Protein AF-A0A1H8CVT8-F1 (afdb_monomer)

Structure (mmCIF, N/CA/C/O backbone):
data_AF-A0A1H8CVT8-F1
#
_entry.id   AF-A0A1H8CVT8-F1
#
loop_
_atom_site.group_PDB
_atom_site.id
_atom_site.type_symbol
_atom_site.label_atom_id
_atom_site.label_alt_id
_atom_site.label_comp_id
_atom_site.label_asym_id
_atom_site.label_entity_id
_atom_site.label_seq_id
_atom_site.pdbx_PDB_ins_code
_atom_site.Cartn_x
_atom_site.Cartn_y
_atom_site.Cartn_z
_atom_site.occupancy
_atom_site.B_iso_or_equiv
_atom_site.auth_seq_id
_atom_site.auth_comp_id
_atom_site.auth_asym_id
_atom_site.auth_atom_id
_atom_site.pdbx_PDB_model_num
ATOM 1 N N . MET A 1 1 ? 24.990 -56.636 15.516 1.00 47.66 1 MET A N 1
ATOM 2 C CA . MET A 1 1 ? 24.312 -57.503 14.529 1.00 47.66 1 MET A CA 1
ATOM 3 C C . MET A 1 1 ? 22.934 -57.853 15.063 1.00 47.66 1 MET A C 1
ATOM 5 O O . MET A 1 1 ? 22.868 -58.633 15.993 1.00 47.66 1 MET A O 1
ATOM 9 N N . MET A 1 2 ? 21.878 -57.239 14.526 1.00 39.34 2 MET A N 1
ATOM 10 C CA . MET A 1 2 ? 20.523 -57.799 14.379 1.00 39.34 2 MET A CA 1
ATOM 11 C C . MET A 1 2 ? 19.675 -56.725 13.693 1.00 39.34 2 MET A C 1
ATOM 13 O O . MET A 1 2 ? 19.535 -55.615 14.198 1.00 39.34 2 MET A O 1
ATOM 17 N N . LYS A 1 3 ? 19.236 -57.042 12.472 1.00 50.66 3 LYS A N 1
ATOM 18 C CA . LYS A 1 3 ? 18.422 -56.210 11.582 1.00 50.66 3 LYS A CA 1
ATOM 19 C C . LYS A 1 3 ? 16.975 -56.680 11.704 1.00 50.66 3 LYS A C 1
ATOM 21 O O . LYS A 1 3 ? 16.724 -57.872 11.586 1.00 50.66 3 LYS A O 1
ATOM 26 N N . TYR A 1 4 ? 16.067 -55.739 11.902 1.00 59.16 4 TYR A N 1
ATOM 27 C CA . TYR A 1 4 ? 14.619 -55.897 12.034 1.00 59.16 4 TYR A CA 1
ATOM 28 C C . TYR A 1 4 ? 14.057 -54.486 11.752 1.00 59.16 4 TYR A C 1
ATOM 30 O O . TYR A 1 4 ? 14.646 -53.524 12.228 1.00 59.16 4 TYR A O 1
ATOM 38 N N . PHE A 1 5 ? 13.020 -54.208 10.966 1.00 49.81 5 PHE A N 1
ATOM 39 C CA . PHE A 1 5 ? 11.941 -55.002 10.397 1.00 49.81 5 PHE A CA 1
ATOM 40 C C . PHE A 1 5 ? 11.378 -54.276 9.155 1.00 49.81 5 PHE A C 1
ATOM 42 O O . PHE A 1 5 ? 11.426 -53.054 9.068 1.00 49.81 5 PHE A O 1
ATOM 49 N N . ALA A 1 6 ? 10.787 -55.077 8.268 1.00 55.19 6 ALA A N 1
ATOM 50 C CA . ALA A 1 6 ? 9.556 -54.816 7.516 1.00 55.19 6 ALA A CA 1
ATOM 51 C C . ALA A 1 6 ? 9.473 -53.609 6.556 1.00 55.19 6 ALA A C 1
ATOM 53 O O . ALA A 1 6 ? 9.126 -52.487 6.909 1.00 55.19 6 ALA A O 1
ATOM 54 N N . SER A 1 7 ? 9.631 -53.956 5.278 1.00 50.31 7 SER A N 1
ATOM 55 C CA . SER A 1 7 ? 8.891 -53.389 4.151 1.00 50.31 7 SER A CA 1
ATOM 56 C C . SER A 1 7 ? 7.375 -53.492 4.382 1.00 50.31 7 SER A C 1
ATOM 58 O O . SER A 1 7 ? 6.882 -54.580 4.686 1.00 50.31 7 SER A O 1
ATOM 60 N N . LEU A 1 8 ? 6.633 -52.399 4.184 1.00 58.19 8 LEU A N 1
ATOM 61 C CA . LEU A 1 8 ? 5.214 -52.467 3.843 1.00 58.19 8 LEU A CA 1
ATOM 62 C C . LEU A 1 8 ? 4.887 -51.387 2.809 1.00 58.19 8 LEU A C 1
ATOM 64 O O . LEU A 1 8 ? 4.958 -50.188 3.072 1.00 58.19 8 LEU A O 1
ATOM 68 N N . ALA A 1 9 ? 4.564 -51.856 1.609 1.00 56.72 9 ALA A N 1
ATOM 69 C CA . ALA A 1 9 ? 3.993 -51.074 0.531 1.00 56.72 9 ALA A CA 1
ATOM 70 C C . ALA A 1 9 ? 2.563 -50.637 0.884 1.00 56.72 9 ALA A C 1
ATOM 72 O O . ALA A 1 9 ? 1.814 -51.377 1.518 1.00 56.72 9 ALA A O 1
ATOM 73 N N . GLY A 1 10 ? 2.170 -49.45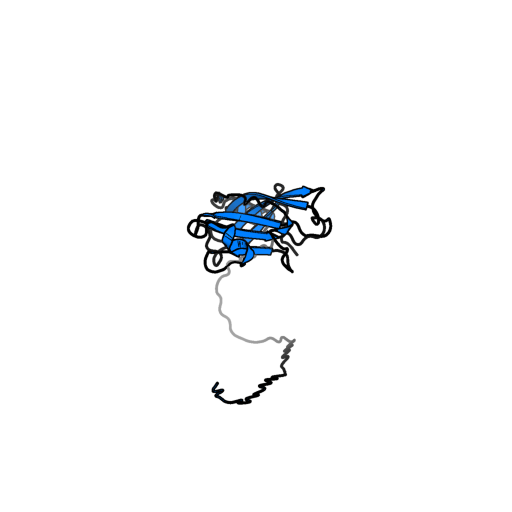6 0.412 1.00 58.44 10 GLY A N 1
ATOM 74 C CA . GLY A 1 10 ? 0.809 -48.951 0.548 1.00 58.44 10 GLY A CA 1
ATOM 75 C C . GLY A 1 10 ? 0.569 -47.775 -0.386 1.00 58.44 10 GLY A C 1
ATOM 76 O O . GLY A 1 10 ? 0.489 -46.635 0.053 1.00 58.44 10 GLY A O 1
ATOM 77 N N . ALA A 1 11 ? 0.506 -48.057 -1.687 1.00 56.69 11 ALA A N 1
ATOM 78 C CA . ALA A 1 11 ? 0.003 -47.123 -2.682 1.00 56.69 11 ALA A CA 1
ATOM 79 C C . ALA A 1 11 ? -1.514 -46.969 -2.508 1.00 56.69 11 ALA A C 1
ATOM 81 O O . ALA A 1 11 ? -2.228 -47.968 -2.527 1.00 56.69 11 ALA A O 1
ATOM 82 N N . LEU A 1 12 ? -2.013 -45.738 -2.395 1.00 64.31 12 LEU A N 1
ATOM 83 C CA . LEU A 1 12 ? -3.423 -45.445 -2.643 1.00 64.31 12 LEU A CA 1
ATOM 84 C C . LEU A 1 12 ? -3.560 -44.074 -3.305 1.00 64.31 12 LEU A C 1
ATOM 86 O O . LEU A 1 12 ? -3.445 -43.012 -2.700 1.00 64.31 12 LEU A O 1
ATOM 90 N N . LEU A 1 13 ? -3.744 -44.181 -4.614 1.00 55.56 13 LEU A N 1
ATOM 91 C CA . LEU A 1 13 ? -4.052 -43.163 -5.596 1.00 55.56 13 LEU A CA 1
ATOM 92 C C . LEU A 1 13 ? -5.538 -42.791 -5.449 1.00 55.56 13 LEU A C 1
ATOM 94 O O . LEU A 1 13 ? -6.394 -43.630 -5.716 1.00 55.56 13 LEU A O 1
ATOM 98 N N . PHE A 1 14 ? -5.857 -41.555 -5.062 1.00 63.97 14 PHE A N 1
ATOM 99 C CA . PHE A 1 14 ? -7.216 -41.017 -5.186 1.00 63.97 14 PHE A CA 1
ATOM 100 C C . PHE A 1 14 ? -7.225 -39.876 -6.201 1.00 63.97 14 PHE A C 1
ATOM 102 O O . PHE A 1 14 ? -6.870 -38.737 -5.909 1.00 63.97 14 PHE A O 1
ATOM 109 N N . ILE A 1 15 ? -7.627 -40.225 -7.422 1.00 56.59 15 ILE A N 1
ATOM 110 C CA . ILE A 1 15 ? -8.030 -39.292 -8.469 1.00 56.59 15 ILE A CA 1
ATOM 111 C C . ILE A 1 15 ? -9.505 -38.964 -8.219 1.00 56.59 15 ILE A C 1
ATOM 113 O O . ILE A 1 15 ? -10.354 -39.842 -8.348 1.00 56.59 15 ILE A O 1
ATOM 117 N N . PHE A 1 16 ? -9.819 -37.708 -7.904 1.00 62.31 16 PHE A N 1
ATOM 118 C CA . PHE A 1 16 ? -11.179 -37.179 -8.020 1.00 62.31 16 PHE A CA 1
ATOM 119 C C . PHE A 1 16 ? -11.215 -36.158 -9.155 1.00 62.31 16 PHE A C 1
ATOM 121 O O . PHE A 1 16 ? -10.809 -35.008 -9.002 1.00 62.31 16 PHE A O 1
ATOM 128 N N . VAL A 1 17 ? -11.695 -36.613 -10.311 1.00 65.38 17 VAL A N 1
ATOM 129 C CA . VAL A 1 17 ? -12.149 -35.761 -11.410 1.00 65.38 17 VAL A CA 1
ATOM 130 C C . VAL A 1 17 ? -13.651 -35.578 -11.221 1.00 65.38 17 VAL A C 1
ATOM 132 O O . VAL A 1 17 ? -14.403 -36.537 -11.364 1.00 65.38 17 VAL A O 1
ATOM 135 N N . PHE A 1 18 ? -14.088 -34.355 -10.922 1.00 63.25 18 PHE A N 1
ATOM 136 C CA . PHE A 1 18 ? -15.472 -33.944 -11.148 1.00 63.25 18 PHE A CA 1
ATOM 137 C C . PHE A 1 18 ? -15.490 -32.832 -12.189 1.00 63.25 18 PHE A C 1
ATOM 139 O O . PHE A 1 18 ? -15.139 -31.681 -11.934 1.00 63.25 18 PHE A O 1
ATOM 146 N N . THR A 1 19 ? -15.868 -33.239 -13.394 1.00 63.22 19 THR A N 1
ATOM 147 C CA . THR A 1 19 ? -16.183 -32.403 -14.542 1.00 63.22 19 THR A CA 1
ATOM 148 C C . THR A 1 19 ? -17.672 -32.048 -14.533 1.00 63.22 19 THR A C 1
ATOM 150 O O . THR A 1 19 ? -18.508 -32.901 -14.253 1.00 63.22 19 THR A O 1
ATOM 153 N N . ALA A 1 20 ? -17.943 -30.831 -15.013 1.00 47.75 20 ALA A N 1
ATOM 154 C CA . ALA A 1 20 ? -19.082 -30.418 -15.843 1.00 47.75 20 ALA A CA 1
ATOM 155 C C . ALA A 1 20 ? -20.266 -29.638 -15.222 1.00 47.75 20 ALA A C 1
ATOM 157 O O . ALA A 1 20 ? -20.993 -30.129 -14.369 1.00 47.75 20 ALA A O 1
ATOM 158 N N . CYS A 1 21 ? -20.477 -28.477 -15.872 1.00 54.38 21 CYS A N 1
ATOM 159 C CA . CYS A 1 21 ? -21.727 -27.813 -16.287 1.00 54.38 21 CYS A CA 1
ATOM 160 C C . CYS A 1 21 ? -22.677 -27.275 -15.194 1.00 54.38 21 CYS A C 1
ATOM 162 O O . CYS A 1 21 ? -22.933 -27.913 -14.189 1.00 54.38 21 CYS A O 1
ATOM 164 N N . SER A 1 22 ? -23.241 -26.069 -15.321 1.00 48.94 22 SER A N 1
ATOM 165 C CA . SER A 1 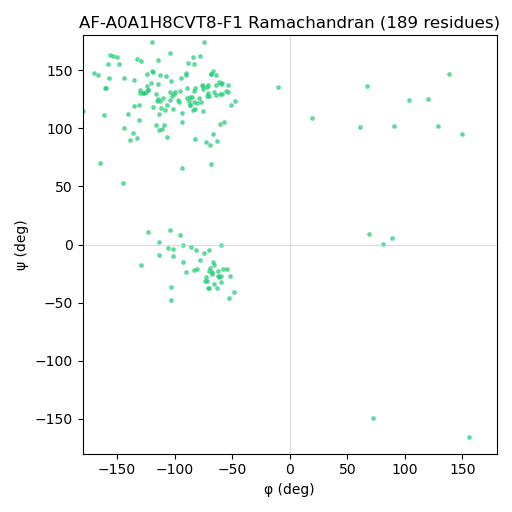22 ? -24.026 -25.644 -16.485 1.00 48.94 22 SER A CA 1
ATOM 166 C C . SER A 1 22 ? -24.091 -24.129 -16.678 1.00 48.94 22 SER A C 1
ATOM 168 O O . SER A 1 22 ? -24.249 -23.357 -15.736 1.00 48.94 22 SER A O 1
ATOM 170 N N . SER A 1 23 ? -24.073 -23.737 -17.951 1.00 50.62 23 SER A N 1
ATOM 171 C CA . SER A 1 23 ? -24.650 -22.500 -18.464 1.00 50.62 23 SER A CA 1
ATOM 172 C C . SER A 1 23 ? -26.173 -22.516 -18.320 1.00 50.62 23 SER A C 1
ATOM 174 O O . SER A 1 23 ? -26.824 -23.448 -18.792 1.00 50.62 23 SER A O 1
ATOM 176 N N . SER A 1 24 ? -26.755 -21.449 -17.787 1.00 53.56 24 SER A N 1
ATOM 177 C CA . SER A 1 24 ? -28.176 -21.148 -17.962 1.00 53.56 24 SER A CA 1
ATOM 178 C C . SER A 1 24 ? -28.320 -19.684 -18.351 1.00 53.56 24 SER A C 1
ATOM 180 O O . SER A 1 24 ? -28.379 -18.792 -17.507 1.00 53.56 24 SER A O 1
ATOM 182 N N . GLY A 1 25 ? -28.332 -19.451 -19.664 1.00 40.91 25 GLY A N 1
ATOM 183 C CA . GLY A 1 25 ? -28.895 -18.241 -20.235 1.00 40.91 25 GLY A CA 1
ATOM 184 C C . GLY A 1 25 ? -30.415 -18.285 -20.108 1.00 40.91 25 GLY A C 1
ATOM 185 O O . GLY A 1 25 ? -31.048 -19.312 -20.342 1.00 40.91 25 GLY A O 1
ATOM 186 N N . SER A 1 26 ? -31.010 -17.161 -19.738 1.00 38.31 26 SER A N 1
ATOM 187 C CA . SER A 1 26 ? -32.430 -16.904 -19.951 1.00 38.31 26 SER A CA 1
ATOM 188 C C . SER A 1 26 ? -32.555 -15.484 -20.470 1.00 38.31 26 SER A C 1
ATOM 190 O O . SER A 1 26 ? -32.519 -14.511 -19.723 1.00 38.31 26 SER A O 1
ATOM 192 N N . ALA A 1 27 ? -32.634 -15.396 -21.793 1.00 39.03 27 ALA A N 1
ATOM 193 C CA . ALA A 1 27 ? -33.218 -14.269 -22.486 1.00 39.03 27 ALA A CA 1
ATOM 194 C C . ALA A 1 27 ? -34.739 -14.456 -22.450 1.00 39.03 27 ALA A C 1
ATOM 196 O O . ALA A 1 27 ? -35.234 -15.464 -22.946 1.00 39.03 27 ALA A O 1
ATOM 197 N N . ILE A 1 28 ? -35.474 -13.493 -21.894 1.00 44.19 28 ILE A N 1
ATOM 198 C CA . ILE A 1 28 ? -36.881 -13.287 -22.241 1.00 44.19 28 ILE A CA 1
ATOM 199 C C . ILE A 1 28 ? -37.061 -11.803 -22.540 1.00 44.19 28 ILE A C 1
ATOM 201 O O . ILE A 1 28 ? -37.025 -10.940 -21.665 1.00 44.19 28 ILE A O 1
ATOM 205 N N . GLN A 1 29 ? -37.216 -11.550 -23.832 1.00 36.00 29 GLN A N 1
ATOM 206 C CA . GLN A 1 29 ? -37.709 -10.329 -24.432 1.00 36.00 29 GLN A CA 1
ATOM 207 C C . GLN A 1 29 ? -39.216 -10.508 -24.668 1.00 36.00 29 GLN A C 1
ATOM 209 O O . GLN A 1 29 ? -39.635 -11.579 -25.102 1.00 36.00 29 GLN A O 1
ATOM 214 N N . SER A 1 30 ? -39.970 -9.422 -24.469 1.00 35.69 30 SER A N 1
ATOM 215 C CA . SER A 1 30 ? -41.130 -8.992 -25.275 1.00 35.69 30 SER A CA 1
ATOM 216 C C . SER A 1 30 ? -42.496 -8.857 -24.589 1.00 35.69 30 SER A C 1
ATOM 218 O O . SER A 1 30 ? -43.096 -9.808 -24.110 1.00 35.69 30 SER A O 1
ATOM 220 N N . GLN A 1 31 ? -43.008 -7.634 -24.781 1.00 32.69 31 GLN A N 1
ATOM 221 C CA . GLN A 1 31 ? -44.361 -7.274 -25.225 1.00 32.69 31 GLN A CA 1
ATOM 222 C C . GLN A 1 31 ? -45.485 -7.038 -24.202 1.00 32.69 31 GLN A C 1
ATOM 224 O O . GLN A 1 31 ? -46.182 -7.921 -23.723 1.00 32.69 31 GLN A O 1
ATOM 229 N N . SER A 1 32 ? -45.711 -5.734 -24.022 1.00 35.09 32 SER A N 1
ATOM 230 C CA . SER A 1 32 ? -46.986 -5.006 -24.048 1.00 35.09 32 SER A CA 1
ATOM 231 C C . SER A 1 32 ? -48.248 -5.743 -24.537 1.00 35.09 32 SER A C 1
ATOM 233 O O . SER A 1 32 ? -48.273 -6.219 -25.673 1.00 35.09 32 SER A O 1
ATOM 235 N N . LYS A 1 33 ? -49.365 -5.573 -23.812 1.00 33.19 33 LYS A N 1
ATOM 236 C CA . LYS A 1 33 ? -50.545 -4.819 -24.292 1.00 33.19 33 LYS A CA 1
ATOM 237 C C . LYS A 1 33 ? -51.582 -4.574 -23.185 1.00 33.19 33 LYS A C 1
ATOM 239 O O . LYS A 1 33 ? -51.748 -5.347 -22.253 1.00 33.19 33 LYS A O 1
ATOM 244 N N . THR A 1 34 ? -52.227 -3.431 -23.353 1.00 26.98 34 THR A N 1
ATOM 245 C CA . THR A 1 34 ? -53.119 -2.657 -22.487 1.00 26.98 34 THR A CA 1
ATOM 246 C C . THR A 1 34 ? -54.580 -3.135 -22.511 1.00 26.98 34 THR A C 1
ATOM 248 O O . THR A 1 34 ? -55.043 -3.572 -23.564 1.00 26.98 34 THR A O 1
ATOM 251 N N . SER A 1 35 ? -55.317 -2.854 -21.419 1.00 31.08 35 SER A N 1
ATOM 252 C CA . SER A 1 35 ? -56.669 -2.217 -21.346 1.00 31.08 35 SER A CA 1
ATOM 253 C C . SER A 1 35 ? -57.683 -2.999 -20.498 1.00 31.08 35 SER A C 1
ATOM 255 O O . SER A 1 35 ? -58.199 -4.022 -20.927 1.00 31.08 35 SER A O 1
ATOM 257 N N . GLY A 1 36 ? -57.933 -2.563 -19.259 1.00 29.44 36 GLY A N 1
ATOM 258 C CA . GLY A 1 36 ? -59.149 -1.841 -18.820 1.00 29.44 36 GLY A CA 1
ATOM 259 C C . GLY A 1 36 ? -59.558 -2.422 -17.451 1.00 29.44 36 GLY A C 1
ATOM 260 O O . GLY A 1 36 ? -59.298 -3.593 -17.221 1.00 29.44 36 GLY A O 1
ATOM 261 N N . SER A 1 37 ? -60.134 -1.753 -16.453 1.00 28.12 37 SER A N 1
ATOM 262 C CA . SER A 1 37 ? -60.838 -0.480 -16.287 1.00 28.12 37 SER A CA 1
ATOM 263 C C . SER A 1 37 ? -60.923 -0.223 -14.764 1.00 28.12 37 SER A C 1
ATOM 265 O O . SER A 1 37 ? -61.067 -1.189 -14.017 1.00 28.12 37 SER A O 1
ATOM 267 N N . GLY A 1 38 ? -60.865 1.028 -14.287 1.00 29.09 38 GLY A N 1
ATOM 268 C CA . GLY A 1 38 ? -61.199 1.341 -12.885 1.00 29.09 38 GLY A CA 1
ATOM 269 C C . GLY A 1 38 ? -60.462 2.533 -12.271 1.00 29.09 38 GLY A C 1
ATOM 270 O O . GLY A 1 38 ? -59.361 2.394 -11.758 1.00 29.09 38 GLY A O 1
ATOM 271 N N . ASN A 1 39 ? -61.109 3.699 -12.312 1.00 30.41 39 ASN A N 1
ATOM 272 C CA . ASN A 1 39 ? -60.729 4.972 -11.690 1.00 30.41 39 ASN A CA 1
ATOM 273 C C . ASN A 1 39 ? -60.448 4.876 -10.178 1.00 30.41 39 ASN A C 1
ATOM 275 O O . ASN A 1 39 ? -61.313 4.405 -9.448 1.00 30.41 39 ASN A O 1
ATOM 279 N N . GLN A 1 40 ? -59.382 5.532 -9.703 1.00 36.06 40 GLN A N 1
ATOM 280 C CA . GLN A 1 40 ? -59.449 6.397 -8.516 1.00 36.06 40 GLN A CA 1
ATOM 281 C C . GLN A 1 40 ? -58.280 7.397 -8.482 1.00 36.06 40 GLN A C 1
ATOM 283 O O . GLN A 1 40 ? -57.136 7.075 -8.788 1.00 36.06 40 GLN A O 1
ATOM 288 N N . ARG A 1 41 ? -58.632 8.648 -8.175 1.00 40.34 41 ARG A N 1
ATOM 289 C CA . ARG A 1 41 ? -57.771 9.832 -8.094 1.00 40.34 41 ARG A CA 1
ATOM 290 C C . ARG A 1 41 ? -56.936 9.797 -6.812 1.00 40.34 41 ARG A C 1
ATOM 292 O O . ARG A 1 41 ? -57.528 9.607 -5.755 1.00 40.34 41 ARG A O 1
ATOM 299 N N . GLN A 1 42 ? -55.641 10.118 -6.889 1.00 36.56 42 GLN A N 1
ATOM 300 C CA . GLN A 1 42 ? -54.944 10.815 -5.800 1.00 36.56 42 GLN A CA 1
ATOM 301 C C . GLN A 1 42 ? -53.630 11.465 -6.271 1.00 36.56 42 GLN A C 1
ATOM 303 O O . GLN A 1 42 ? -52.688 10.794 -6.676 1.00 36.56 42 GLN A O 1
ATOM 308 N N . ASP A 1 43 ? -53.661 12.795 -6.270 1.00 35.69 43 ASP A N 1
ATOM 309 C CA . ASP A 1 43 ? -52.603 13.799 -6.116 1.00 35.69 43 ASP A CA 1
ATOM 310 C C . ASP A 1 43 ? -51.129 13.421 -6.358 1.00 35.69 43 ASP A C 1
ATOM 312 O O . ASP A 1 43 ? -50.441 12.817 -5.537 1.00 35.69 43 ASP A O 1
ATOM 316 N N . SER A 1 44 ? -50.617 13.952 -7.471 1.00 32.81 44 SER A N 1
ATOM 317 C CA . SER A 1 44 ? -49.196 14.167 -7.748 1.00 32.81 44 SER A CA 1
ATOM 318 C C . SER A 1 44 ? -48.549 15.127 -6.741 1.00 32.81 44 SER A C 1
ATOM 320 O O . SER A 1 44 ? -49.034 16.243 -6.553 1.00 32.81 44 SER A O 1
ATOM 322 N N . PRO A 1 45 ? -47.313 14.823 -6.323 1.00 36.41 45 PRO A N 1
ATOM 323 C CA . PRO A 1 45 ? -46.218 15.765 -6.476 1.00 36.41 45 PRO A CA 1
ATOM 324 C C . PRO A 1 45 ? -45.268 15.252 -7.558 1.00 36.41 45 PRO A C 1
ATOM 326 O O . PRO A 1 45 ? -44.637 14.204 -7.442 1.00 36.41 45 PRO A O 1
ATOM 329 N N . ASN A 1 46 ? -45.184 16.035 -8.630 1.00 34.84 46 ASN A N 1
ATOM 330 C CA . ASN A 1 46 ? -44.254 15.882 -9.738 1.00 34.84 46 ASN A CA 1
ATOM 331 C C . ASN A 1 46 ? -42.807 16.043 -9.234 1.00 34.84 46 ASN A C 1
ATOM 333 O O . ASN A 1 46 ? -42.268 17.149 -9.228 1.00 34.84 46 ASN A O 1
ATOM 337 N N . ILE A 1 47 ? -42.172 14.952 -8.799 1.00 37.91 47 ILE A N 1
ATOM 338 C CA . ILE A 1 47 ? -40.716 14.915 -8.644 1.00 37.91 47 ILE A CA 1
ATOM 339 C C . ILE A 1 47 ? -40.131 14.624 -10.022 1.00 37.91 47 ILE A C 1
ATOM 341 O O . ILE A 1 47 ? -39.938 13.476 -10.424 1.00 37.91 47 ILE A O 1
ATOM 345 N N . GLN A 1 48 ? 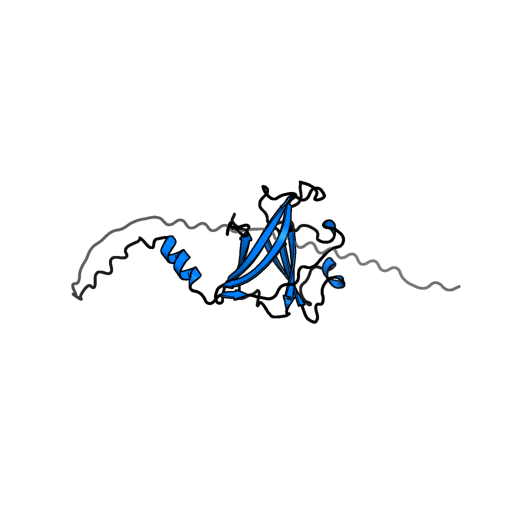-39.838 15.699 -10.751 1.00 37.91 48 GLN A N 1
ATOM 346 C CA . GLN A 1 48 ? -38.929 15.648 -11.883 1.00 37.91 48 GLN A CA 1
ATOM 347 C C . GLN A 1 48 ? -37.562 15.193 -11.362 1.00 37.91 48 GLN A C 1
ATOM 349 O O . GLN A 1 48 ? -36.830 15.960 -10.736 1.00 37.91 48 GLN A O 1
ATOM 354 N N . VAL A 1 49 ? -37.213 13.929 -11.607 1.00 38.56 49 VAL A N 1
ATOM 355 C CA . VAL A 1 49 ? -35.851 13.424 -11.411 1.00 38.56 49 VAL A CA 1
ATOM 356 C C . VAL A 1 49 ? -34.979 14.069 -12.484 1.00 38.56 49 VAL A C 1
ATOM 358 O O . VAL A 1 49 ? -34.781 13.542 -13.578 1.00 38.56 49 VAL A O 1
ATOM 361 N N . ASN A 1 50 ? -34.492 15.265 -12.168 1.00 38.78 50 ASN A N 1
ATOM 362 C CA . ASN A 1 50 ? -33.514 15.987 -12.954 1.00 38.78 50 ASN A CA 1
ATOM 363 C C . ASN A 1 50 ? -32.193 15.200 -12.892 1.00 38.78 50 ASN A C 1
ATOM 365 O O . ASN A 1 50 ? -31.421 15.307 -11.937 1.00 38.78 50 ASN A O 1
ATOM 369 N N . LYS A 1 51 ? -31.963 14.344 -13.897 1.00 48.00 51 LYS A N 1
ATOM 370 C CA . LYS A 1 51 ? -30.688 13.660 -14.170 1.00 48.00 51 LYS A CA 1
ATOM 371 C C . LYS A 1 51 ? -29.653 14.694 -14.623 1.00 48.00 51 LYS A C 1
ATOM 373 O O . LYS A 1 51 ? -29.237 14.733 -15.773 1.00 48.00 51 LYS A O 1
ATOM 378 N N . ASN A 1 52 ? -29.238 15.541 -13.695 1.00 45.25 52 ASN A N 1
ATOM 379 C CA . ASN A 1 52 ? -28.069 16.388 -13.854 1.00 45.25 52 ASN A CA 1
ATOM 380 C C . ASN A 1 52 ? -27.367 16.536 -12.501 1.00 45.25 52 ASN A C 1
ATOM 382 O O . ASN A 1 52 ? -27.111 17.630 -12.002 1.00 45.25 52 ASN A O 1
ATOM 386 N N . VAL A 1 53 ? -27.073 15.395 -11.866 1.00 45.50 53 VAL A N 1
ATOM 387 C CA . VAL A 1 53 ? -26.102 15.360 -10.770 1.00 45.50 53 VAL A CA 1
ATOM 388 C C . VAL A 1 53 ? -24.736 15.535 -11.415 1.00 45.50 53 VAL A C 1
ATOM 390 O O . VAL A 1 53 ? -24.089 14.581 -11.843 1.00 45.50 53 VAL A O 1
ATOM 393 N N . ASN A 1 54 ? -24.355 16.801 -11.557 1.00 49.06 54 ASN A N 1
ATOM 394 C CA . ASN A 1 54 ? -23.047 17.228 -12.005 1.00 49.06 54 ASN A CA 1
ATOM 395 C C . ASN A 1 54 ? -21.977 16.440 -11.223 1.00 49.06 54 ASN A C 1
ATOM 397 O O . ASN A 1 54 ? -21.959 16.433 -9.991 1.00 49.06 54 ASN A O 1
ATOM 401 N N . LYS A 1 55 ? -21.091 15.745 -11.945 1.00 49.50 55 LYS A N 1
ATOM 402 C CA . LYS A 1 55 ? -19.986 14.941 -11.392 1.00 49.50 55 LYS A CA 1
ATOM 403 C C . LYS A 1 55 ? -19.132 15.765 -10.408 1.00 49.50 55 LYS A C 1
ATOM 405 O O . LYS A 1 55 ? -18.597 15.217 -9.446 1.00 49.50 55 LYS A O 1
ATOM 410 N N . GLN A 1 56 ? -19.100 17.090 -10.589 1.00 46.50 56 GLN A N 1
ATOM 411 C CA . GLN A 1 56 ? -18.470 18.061 -9.694 1.00 46.50 56 GLN A CA 1
ATOM 412 C C . GLN A 1 56 ? -19.111 18.117 -8.295 1.00 46.50 56 GLN A C 1
ATOM 414 O O . GLN A 1 56 ? -18.396 18.261 -7.307 1.00 46.50 56 GLN A O 1
ATOM 419 N N . THR A 1 57 ? -20.436 17.983 -8.1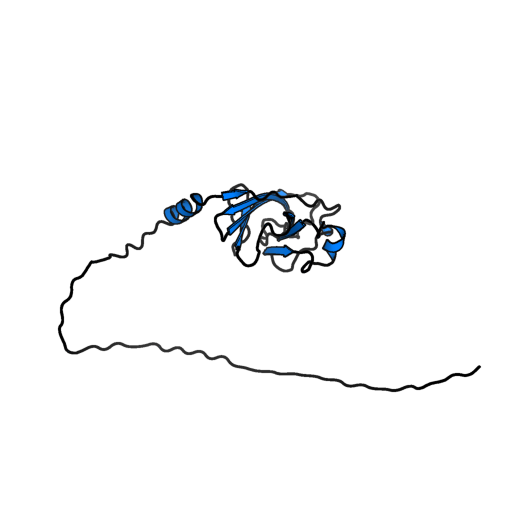71 1.00 42.53 57 THR A N 1
ATOM 420 C CA . THR A 1 57 ? -21.136 18.044 -6.875 1.00 42.53 57 THR A CA 1
ATOM 421 C C . THR A 1 57 ? -20.911 16.775 -6.055 1.00 42.53 57 THR A C 1
ATOM 423 O O . THR A 1 57 ? -20.804 16.849 -4.833 1.00 42.53 57 THR A O 1
ATOM 426 N N . LEU A 1 58 ? -20.750 15.623 -6.719 1.00 45.28 58 LEU A N 1
ATOM 427 C CA . LEU A 1 58 ? -20.376 14.365 -6.063 1.00 45.28 58 LEU A CA 1
ATOM 428 C C . LEU A 1 58 ? -18.912 14.388 -5.579 1.00 45.28 58 LEU A C 1
ATOM 430 O O . LEU A 1 58 ? -18.620 13.923 -4.482 1.00 45.28 58 LEU A O 1
ATOM 434 N N . LEU A 1 59 ? -18.004 14.997 -6.352 1.00 48.56 59 LEU A N 1
ATOM 435 C CA . LEU A 1 59 ? -16.596 15.188 -5.971 1.00 48.56 59 LEU A CA 1
ATOM 436 C C . LEU A 1 59 ? -16.430 16.211 -4.832 1.00 48.56 59 LEU A C 1
ATOM 438 O O . LEU A 1 59 ? -15.633 15.995 -3.919 1.00 48.56 59 LEU A O 1
ATOM 442 N N . SER A 1 60 ? -17.228 17.282 -4.824 1.00 41.72 60 SER A N 1
ATOM 443 C CA . SER A 1 60 ? -17.223 18.284 -3.749 1.00 41.72 60 SER A CA 1
ATOM 444 C C . SER A 1 60 ? -17.861 17.787 -2.445 1.00 41.72 60 SER A C 1
ATOM 446 O O . SER A 1 60 ? -17.449 18.223 -1.371 1.00 41.72 60 SER A O 1
ATOM 448 N N . ALA A 1 61 ? -18.810 16.844 -2.498 1.00 43.62 61 ALA A N 1
ATOM 449 C CA . ALA A 1 61 ? -19.372 16.211 -1.300 1.00 43.62 61 ALA A CA 1
ATOM 450 C C . ALA A 1 61 ? -18.383 15.241 -0.620 1.00 43.62 61 ALA A C 1
ATOM 452 O O . ALA A 1 61 ? -18.357 15.155 0.608 1.00 43.62 61 ALA A O 1
ATOM 453 N N . ILE A 1 62 ? -17.508 14.580 -1.389 1.00 50.00 62 ILE A N 1
ATOM 454 C CA . ILE A 1 62 ? -16.421 13.738 -0.854 1.00 50.00 62 ILE A CA 1
ATOM 455 C C . ILE A 1 62 ? -15.385 14.594 -0.098 1.00 50.00 62 ILE A C 1
ATOM 457 O O . ILE A 1 62 ? -14.872 14.176 0.940 1.00 50.00 62 ILE A O 1
ATOM 461 N N . ASN A 1 63 ? -15.151 15.833 -0.545 1.00 47.47 63 ASN A N 1
ATOM 462 C CA . ASN A 1 63 ? -14.197 16.763 0.073 1.00 47.47 63 ASN A CA 1
ATOM 463 C C . ASN A 1 63 ? -14.657 17.388 1.401 1.00 47.47 63 ASN A C 1
ATOM 465 O O . ASN A 1 63 ? -13.858 18.046 2.065 1.00 47.47 63 ASN A O 1
ATOM 469 N N . LYS A 1 64 ? -15.913 17.183 1.823 1.00 44.06 64 LYS A N 1
ATOM 470 C CA . LYS A 1 64 ? -16.433 17.687 3.110 1.00 44.06 64 LYS A CA 1
ATOM 471 C C . LYS A 1 64 ? -16.558 16.606 4.186 1.00 44.06 64 LYS A C 1
ATOM 473 O O . LYS A 1 64 ? -17.181 16.823 5.224 1.00 44.06 64 LYS A O 1
ATOM 478 N N . SER A 1 65 ? -15.969 15.438 3.947 1.00 55.88 65 SER A N 1
ATOM 479 C CA . SER A 1 65 ? -15.793 14.416 4.970 1.00 55.88 65 SER A CA 1
ATOM 480 C C . SER A 1 65 ? -14.652 14.811 5.910 1.00 55.88 65 SER A C 1
ATOM 482 O O . SER A 1 65 ? -13.605 15.271 5.454 1.00 55.88 65 SER A O 1
ATOM 484 N N . LYS A 1 66 ? -14.829 14.628 7.226 1.00 62.81 66 LYS A N 1
ATOM 485 C CA . LYS A 1 66 ? -13.732 14.754 8.198 1.00 62.81 66 LYS A CA 1
ATOM 486 C C . LYS A 1 66 ? -12.627 13.776 7.788 1.00 62.81 66 LYS A C 1
ATOM 488 O O . LYS A 1 66 ? -12.785 12.567 7.944 1.00 62.81 66 LYS A O 1
ATOM 493 N N . SER A 1 67 ? -11.540 14.306 7.234 1.00 74.25 67 SER A N 1
ATOM 494 C CA . SER A 1 67 ? -10.358 13.527 6.887 1.00 74.25 67 SER A CA 1
ATOM 495 C C . SER A 1 67 ? -9.426 13.495 8.090 1.00 74.25 67 SER A C 1
ATOM 497 O O . SER A 1 67 ? -9.057 14.552 8.598 1.00 74.25 67 SER A O 1
ATOM 499 N N . SER A 1 68 ? -9.022 12.307 8.531 1.00 87.31 68 SER A N 1
ATOM 500 C CA . SER A 1 68 ? -7.966 12.150 9.536 1.00 87.31 68 SER A CA 1
ATOM 501 C C . SER A 1 68 ? -6.756 11.455 8.929 1.00 87.31 68 SER A C 1
ATOM 503 O O . SER A 1 68 ? -6.883 10.527 8.127 1.00 87.31 68 SER A O 1
ATOM 505 N N . GLU A 1 69 ? -5.569 11.938 9.275 1.00 90.88 69 GLU A N 1
ATOM 506 C CA . GLU A 1 69 ? -4.312 11.341 8.841 1.00 90.88 69 GLU A CA 1
ATOM 507 C C . GLU A 1 69 ? -3.955 10.153 9.736 1.00 90.88 69 GLU A C 1
ATOM 509 O O . GLU A 1 69 ? -4.082 10.215 10.959 1.00 90.88 69 GLU A O 1
ATOM 514 N N . ILE A 1 70 ? -3.540 9.053 9.113 1.00 90.00 70 ILE A N 1
ATOM 515 C CA . ILE A 1 70 ? -3.018 7.876 9.797 1.00 90.00 70 ILE A CA 1
ATOM 516 C C . ILE A 1 70 ? -1.492 8.000 9.788 1.00 90.00 70 ILE A C 1
ATOM 518 O O . ILE A 1 70 ? -0.911 8.083 8.704 1.00 90.00 70 ILE A O 1
ATOM 522 N N . PRO A 1 71 ? -0.822 7.986 10.953 1.00 90.25 71 PRO A N 1
ATOM 523 C CA . PRO A 1 71 ? 0.631 7.969 11.000 1.00 90.25 71 PRO A CA 1
ATOM 524 C C . PRO A 1 71 ? 1.183 6.742 10.273 1.00 90.25 71 PRO A C 1
ATOM 526 O O . PRO A 1 71 ? 0.769 5.612 10.543 1.00 90.25 71 PRO A O 1
ATOM 529 N N . ILE A 1 72 ? 2.140 6.971 9.377 1.00 91.62 72 ILE A N 1
ATOM 530 C CA . ILE A 1 72 ? 2.799 5.913 8.615 1.00 91.62 72 ILE A CA 1
ATOM 531 C C . ILE A 1 72 ? 4.291 5.881 8.899 1.00 91.62 72 ILE A C 1
ATOM 533 O O . ILE A 1 72 ? 4.930 6.910 9.117 1.00 91.62 72 ILE A O 1
ATOM 537 N N . LYS A 1 73 ? 4.864 4.684 8.826 1.00 88.88 73 LYS A N 1
ATOM 538 C CA . LYS A 1 73 ? 6.307 4.490 8.730 1.00 88.88 73 LYS A CA 1
ATOM 539 C C . LYS A 1 73 ? 6.616 3.836 7.401 1.00 88.88 73 LYS A C 1
ATOM 541 O O . LYS A 1 73 ? 6.045 2.806 7.043 1.00 88.88 73 LYS A O 1
ATOM 546 N N . ARG A 1 74 ? 7.557 4.419 6.667 1.00 83.69 74 ARG A N 1
ATOM 547 C CA . ARG A 1 74 ? 8.114 3.754 5.496 1.00 83.69 74 ARG A CA 1
ATOM 548 C C . ARG A 1 74 ? 9.005 2.613 5.962 1.00 83.69 74 ARG A C 1
ATOM 550 O O . ARG A 1 74 ? 9.928 2.834 6.743 1.00 83.69 74 ARG A O 1
ATOM 557 N N . VAL A 1 75 ? 8.771 1.421 5.430 1.00 79.81 75 VAL A N 1
ATOM 558 C CA . VAL A 1 75 ? 9.688 0.303 5.633 1.00 79.81 75 VAL A CA 1
ATOM 559 C C . VAL A 1 75 ? 10.832 0.445 4.633 1.00 79.81 75 VAL A C 1
ATOM 561 O O . VAL A 1 75 ? 10.615 0.463 3.418 1.00 79.81 75 VAL A O 1
ATOM 564 N N . LEU A 1 76 ? 12.047 0.633 5.144 1.00 76.19 76 LEU A N 1
ATOM 565 C CA . LEU A 1 76 ? 13.255 0.673 4.328 1.00 76.19 76 LEU A CA 1
ATOM 566 C C . LEU A 1 76 ? 13.762 -0.753 4.134 1.00 76.19 76 LEU A C 1
ATOM 568 O O . LEU A 1 76 ? 13.974 -1.474 5.104 1.00 76.19 76 LEU A O 1
ATOM 572 N N . TYR A 1 77 ? 13.972 -1.133 2.880 1.00 67.62 77 TYR A N 1
ATOM 573 C CA . TYR A 1 77 ? 14.577 -2.409 2.518 1.00 67.62 77 TYR A CA 1
ATOM 574 C C . TYR A 1 77 ? 15.987 -2.159 2.007 1.00 67.62 77 TYR A C 1
ATOM 576 O O . TYR A 1 77 ? 16.241 -1.157 1.339 1.00 67.62 77 TYR A O 1
ATOM 584 N N . THR A 1 78 ? 16.891 -3.089 2.300 1.00 65.31 78 THR A N 1
ATOM 585 C CA . THR A 1 78 ? 18.273 -3.061 1.803 1.00 65.31 78 THR A CA 1
ATOM 586 C C . THR A 1 78 ? 18.344 -3.279 0.290 1.00 65.31 78 THR A C 1
ATOM 588 O O . THR A 1 78 ? 19.292 -2.831 -0.346 1.00 65.31 78 THR A O 1
ATOM 591 N N . SER A 1 79 ? 17.329 -3.918 -0.304 1.00 69.06 79 SER A N 1
ATOM 592 C CA . SER A 1 79 ? 17.205 -4.120 -1.747 1.00 69.06 79 SER A CA 1
ATOM 593 C C . SER A 1 79 ? 15.749 -4.024 -2.206 1.00 69.06 79 SER A C 1
ATOM 595 O O . SER A 1 79 ? 14.835 -4.501 -1.534 1.00 69.06 79 SER A O 1
ATOM 597 N N . TYR A 1 80 ? 15.523 -3.459 -3.396 1.00 69.25 80 TYR A N 1
ATOM 598 C CA . TYR A 1 80 ? 14.202 -3.436 -4.043 1.00 69.25 80 TYR A CA 1
ATOM 599 C C . TYR A 1 80 ? 13.650 -4.850 -4.307 1.00 69.25 80 TYR A C 1
ATOM 601 O O . TYR A 1 80 ? 12.438 -5.068 -4.335 1.00 69.25 80 TYR A O 1
ATOM 609 N N . TYR A 1 81 ? 14.543 -5.829 -4.468 1.00 73.88 81 TYR A N 1
ATOM 610 C CA . TYR A 1 81 ? 14.192 -7.228 -4.711 1.00 73.88 81 TYR A CA 1
ATOM 611 C C . TYR A 1 81 ? 13.747 -7.974 -3.449 1.00 73.88 81 TYR A C 1
ATOM 613 O O . TYR A 1 81 ? 13.144 -9.036 -3.565 1.00 73.88 81 TYR A O 1
ATOM 621 N N . SER A 1 82 ? 13.973 -7.414 -2.255 1.00 75.69 82 SER A N 1
ATOM 622 C CA . SER A 1 82 ? 13.495 -7.997 -0.992 1.00 75.69 82 SER A CA 1
ATOM 623 C C . SER A 1 82 ? 11.967 -8.009 -0.887 1.00 75.69 82 SER A C 1
ATOM 625 O O . SER A 1 82 ? 11.401 -8.763 -0.097 1.00 75.69 82 SER A O 1
ATOM 627 N N . ILE A 1 83 ? 11.293 -7.201 -1.708 1.00 78.31 83 ILE A N 1
ATOM 628 C CA . ILE A 1 83 ? 9.846 -7.232 -1.876 1.00 78.31 83 ILE A CA 1
ATOM 629 C C . ILE A 1 83 ? 9.568 -7.800 -3.271 1.00 78.31 83 ILE A C 1
ATOM 631 O O . ILE A 1 83 ? 9.756 -7.077 -4.254 1.00 78.31 83 ILE A O 1
ATOM 635 N N . PRO A 1 84 ? 9.159 -9.067 -3.417 1.00 83.50 84 PRO A N 1
ATOM 636 C CA . PRO A 1 84 ? 8.832 -9.617 -4.726 1.00 83.50 84 PRO A CA 1
ATOM 637 C C . PRO A 1 84 ? 7.554 -8.962 -5.283 1.00 83.50 84 PRO A C 1
ATOM 639 O O . PRO A 1 84 ? 6.659 -8.605 -4.511 1.00 83.50 84 PRO A O 1
ATOM 642 N N . PRO A 1 85 ? 7.447 -8.775 -6.611 1.00 88.06 85 PRO A N 1
ATOM 643 C CA . PRO A 1 85 ? 6.202 -8.326 -7.219 1.00 88.06 85 PRO A CA 1
ATOM 644 C C . PRO A 1 85 ? 5.108 -9.398 -7.081 1.00 88.06 85 PRO A C 1
ATOM 646 O O . PRO A 1 85 ? 5.385 -10.599 -7.083 1.00 88.06 85 PRO A O 1
ATOM 649 N N . ARG A 1 86 ? 3.850 -8.963 -6.995 1.00 89.62 86 ARG A N 1
ATOM 650 C CA . ARG A 1 86 ? 2.661 -9.824 -7.087 1.00 89.62 86 ARG A CA 1
ATOM 651 C C . ARG A 1 86 ? 2.230 -9.978 -8.560 1.00 89.62 86 ARG A C 1
ATOM 653 O O . ARG A 1 86 ? 2.523 -9.084 -9.356 1.00 89.62 86 ARG A O 1
ATOM 660 N N . PRO A 1 87 ? 1.506 -11.054 -8.935 1.00 89.06 87 PRO A N 1
ATOM 661 C CA . PRO A 1 87 ? 1.027 -11.249 -10.311 1.00 89.06 87 PRO A CA 1
ATOM 662 C C . PRO A 1 87 ? 0.098 -10.141 -10.831 1.00 89.06 87 PRO A C 1
ATOM 664 O O . PRO A 1 87 ? 0.118 -9.835 -12.018 1.00 89.06 87 PRO A O 1
ATOM 667 N N . ALA A 1 88 ? -0.699 -9.539 -9.947 1.00 91.00 88 ALA A N 1
ATOM 668 C CA . ALA A 1 88 ? -1.567 -8.400 -10.242 1.00 91.00 88 ALA A CA 1
ATOM 669 C C . ALA A 1 88 ? -1.095 -7.166 -9.464 1.00 91.00 88 ALA A C 1
ATOM 671 O O . ALA A 1 88 ? -0.393 -7.313 -8.463 1.00 91.00 88 ALA A O 1
ATOM 672 N N . GLY A 1 89 ? -1.469 -5.961 -9.903 1.00 93.81 89 GLY A N 1
ATOM 673 C CA . GLY A 1 89 ? -1.387 -4.765 -9.058 1.00 93.81 89 GLY A CA 1
ATOM 674 C C . GLY A 1 89 ? -2.541 -4.709 -8.060 1.00 93.81 89 GLY A C 1
ATOM 675 O O . GLY A 1 89 ? -3.538 -5.415 -8.205 1.00 93.81 89 GLY A O 1
ATOM 676 N N . GLY A 1 90 ? -2.383 -3.900 -7.019 1.00 95.56 90 GLY A N 1
ATOM 677 C CA . GLY A 1 90 ? -3.378 -3.787 -5.962 1.00 95.56 90 GLY A CA 1
ATOM 678 C C . GLY A 1 90 ? -2.816 -3.317 -4.628 1.00 95.56 90 GLY A C 1
ATOM 679 O O . GLY A 1 90 ? -1.692 -2.813 -4.525 1.00 95.56 90 GLY A O 1
ATOM 680 N N . VAL A 1 91 ? -3.643 -3.494 -3.599 1.00 96.62 91 VAL A N 1
ATOM 681 C CA . VAL A 1 91 ? -3.331 -3.191 -2.203 1.00 96.62 91 VAL A CA 1
ATOM 682 C C . VAL A 1 91 ? -3.632 -4.424 -1.363 1.00 96.62 91 VAL A C 1
ATOM 684 O O . VAL A 1 91 ? -4.722 -4.984 -1.453 1.00 96.62 91 VAL A O 1
ATOM 687 N N . TRP A 1 92 ? -2.676 -4.824 -0.533 1.00 95.44 92 TRP A N 1
ATOM 688 C CA . TRP A 1 92 ? -2.807 -5.940 0.396 1.00 95.44 92 TRP A CA 1
ATOM 689 C C . TRP A 1 92 ? -2.529 -5.443 1.802 1.00 95.44 92 TRP A C 1
ATOM 691 O O . TRP A 1 92 ? -1.545 -4.737 2.028 1.00 95.44 92 TRP A O 1
ATOM 701 N N . TYR A 1 93 ? -3.399 -5.819 2.729 1.00 95.44 93 TYR A N 1
ATOM 702 C CA . TYR A 1 93 ? -3.236 -5.551 4.147 1.00 95.44 93 TYR A CA 1
ATOM 703 C C . TYR A 1 93 ? -2.726 -6.820 4.821 1.00 95.44 93 TYR A C 1
ATOM 705 O O . TYR A 1 93 ? -3.301 -7.883 4.609 1.00 95.44 93 TYR A O 1
ATOM 713 N N . TYR A 1 94 ? -1.660 -6.706 5.601 1.00 95.19 94 TYR A N 1
ATOM 714 C CA . TYR A 1 94 ? -1.047 -7.817 6.311 1.00 95.19 94 TYR A CA 1
ATOM 715 C C . TYR A 1 94 ? -1.061 -7.565 7.806 1.00 95.19 94 TYR A C 1
ATOM 717 O O . TYR A 1 94 ? -0.746 -6.465 8.269 1.00 95.19 94 TYR A O 1
ATOM 725 N N . THR A 1 95 ? -1.364 -8.621 8.542 1.00 95.50 95 THR A N 1
ATOM 726 C CA . THR A 1 95 ? -1.334 -8.663 10.000 1.00 95.50 95 THR A CA 1
ATOM 727 C C . THR A 1 95 ? -0.336 -9.720 10.454 1.00 95.50 95 THR A C 1
ATOM 729 O O . THR A 1 95 ? 0.180 -10.499 9.652 1.00 95.50 95 THR A O 1
ATOM 732 N N . LYS A 1 96 ? -0.104 -9.797 11.767 1.00 94.38 96 LYS A N 1
ATOM 733 C CA . LYS A 1 96 ? 0.674 -10.889 12.368 1.00 94.38 96 LYS A CA 1
ATOM 734 C C . LYS A 1 96 ? 0.224 -12.274 11.883 1.00 94.38 96 LYS A C 1
ATOM 736 O O . LYS A 1 96 ? 1.065 -13.118 11.605 1.00 94.38 96 LYS A O 1
ATOM 741 N N . ASP A 1 97 ? -1.083 -12.483 11.765 1.00 93.88 97 ASP A N 1
ATOM 742 C CA . ASP A 1 97 ? -1.659 -13.803 11.497 1.00 93.88 97 ASP A CA 1
ATOM 743 C C . ASP A 1 97 ? -1.875 -14.068 9.995 1.00 93.88 97 ASP A C 1
ATOM 745 O O . ASP A 1 97 ? -2.080 -15.211 9.595 1.00 93.88 97 ASP A O 1
ATOM 749 N N . ASP A 1 98 ? -1.818 -13.026 9.160 1.00 93.25 98 ASP A N 1
ATOM 750 C CA . ASP A 1 98 ? -2.003 -13.108 7.708 1.00 93.25 98 ASP A CA 1
ATOM 751 C C . ASP A 1 98 ? -0.987 -12.212 6.992 1.00 93.25 98 ASP A C 1
ATOM 753 O O . ASP A 1 98 ? -1.209 -11.017 6.765 1.00 93.25 98 ASP A O 1
ATOM 757 N N . HIS A 1 99 ? 0.169 -12.787 6.668 1.00 90.69 99 HIS A N 1
ATOM 758 C CA . HIS A 1 99 ? 1.225 -12.106 5.935 1.00 90.69 99 HIS A CA 1
ATOM 759 C C . HIS A 1 99 ? 2.056 -13.081 5.093 1.00 90.69 99 HIS A C 1
ATOM 761 O O . HIS A 1 99 ? 2.058 -14.294 5.292 1.00 90.69 99 HIS A O 1
ATOM 767 N N . ALA A 1 100 ? 2.784 -12.544 4.113 1.00 85.12 100 ALA A N 1
ATOM 768 C CA . ALA A 1 100 ? 3.717 -13.340 3.324 1.00 85.12 100 ALA A CA 1
ATOM 769 C C . ALA A 1 100 ? 4.987 -13.636 4.139 1.00 85.12 100 ALA A C 1
ATOM 771 O O . ALA A 1 100 ? 5.568 -12.715 4.705 1.00 85.12 100 ALA A O 1
ATOM 772 N N . GLY A 1 101 ? 5.464 -14.886 4.148 1.00 84.31 101 GLY A N 1
ATOM 773 C CA . GLY A 1 101 ? 6.579 -15.310 5.013 1.00 84.31 101 GLY A CA 1
ATOM 774 C C . GLY A 1 101 ? 7.893 -14.533 4.834 1.00 84.31 101 GLY A C 1
ATOM 775 O O . GLY A 1 101 ? 8.701 -14.462 5.753 1.00 84.31 101 GLY A O 1
ATOM 776 N N . ASN A 1 102 ? 8.100 -13.864 3.694 1.00 81.50 102 ASN A N 1
ATOM 777 C CA . ASN A 1 102 ? 9.244 -12.969 3.488 1.00 81.50 102 ASN A CA 1
ATOM 778 C C . ASN A 1 102 ? 9.173 -11.662 4.312 1.0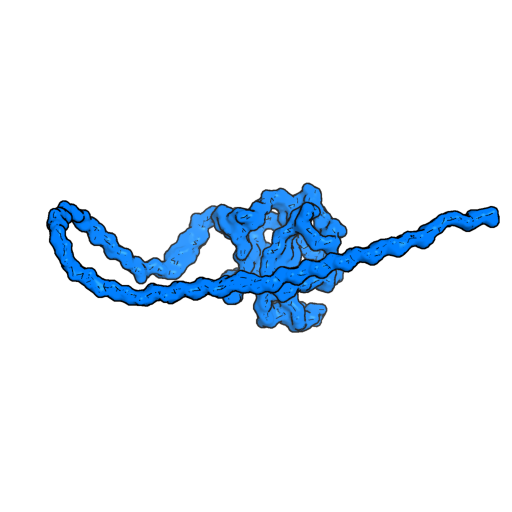0 81.50 102 ASN A C 1
ATOM 780 O O . ASN A 1 102 ? 10.114 -10.872 4.265 1.00 81.50 102 ASN A O 1
ATOM 784 N N . LEU A 1 103 ? 8.076 -11.417 5.036 1.00 84.25 103 LEU A N 1
ATOM 785 C CA . LEU A 1 103 ? 7.874 -10.250 5.897 1.00 84.25 103 LEU A CA 1
ATOM 786 C C . LEU A 1 103 ? 8.083 -10.542 7.393 1.00 84.25 103 LEU A C 1
ATOM 788 O O . LEU A 1 103 ? 8.175 -9.586 8.162 1.00 84.25 103 LEU A O 1
ATOM 792 N N . GLU A 1 104 ? 8.220 -11.811 7.800 1.00 85.06 104 GLU A N 1
ATOM 793 C CA . GLU A 1 104 ? 8.343 -12.234 9.210 1.00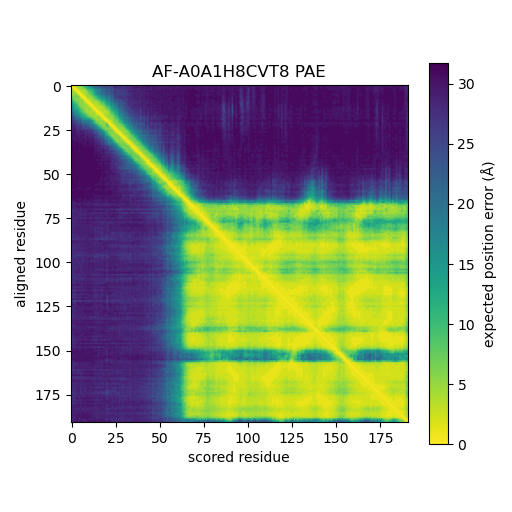 85.06 104 GLU A CA 1
ATOM 794 C C . GLU A 1 104 ? 9.457 -11.475 9.955 1.00 85.06 104 GLU A C 1
ATOM 796 O O . GLU A 1 104 ? 9.246 -10.940 11.037 1.00 85.06 104 GLU A O 1
ATOM 801 N N . GLY A 1 105 ? 10.638 -11.347 9.340 1.00 82.00 105 GLY A N 1
ATOM 802 C CA . GLY A 1 105 ? 11.793 -10.663 9.939 1.00 82.00 105 GLY A CA 1
ATOM 803 C C . GLY A 1 105 ? 11.837 -9.144 9.740 1.00 82.00 105 GLY A C 1
ATOM 804 O O . GLY A 1 105 ? 12.780 -8.496 10.193 1.00 82.00 105 GLY A O 1
ATOM 805 N N . VAL A 1 106 ? 10.870 -8.565 9.025 1.00 81.94 106 VAL A N 1
ATOM 806 C CA . VAL A 1 106 ? 10.864 -7.135 8.668 1.00 81.94 106 VAL A CA 1
ATOM 807 C C . VAL A 1 106 ? 9.885 -6.355 9.538 1.00 81.94 106 VAL A C 1
ATOM 809 O O . VAL A 1 106 ? 10.131 -5.201 9.896 1.00 81.94 106 VAL A O 1
ATOM 812 N N . ALA A 1 107 ? 8.757 -6.971 9.868 1.00 83.25 107 ALA A N 1
ATOM 813 C CA . ALA A 1 107 ? 7.677 -6.316 10.570 1.00 83.25 107 ALA A CA 1
ATOM 814 C C . ALA A 1 107 ? 7.789 -6.431 12.086 1.00 83.25 107 ALA A C 1
ATOM 816 O O . ALA A 1 107 ? 8.205 -7.441 12.645 1.00 83.25 107 ALA A O 1
ATOM 817 N N . LYS A 1 108 ? 7.315 -5.395 12.777 1.00 91.25 108 LYS A N 1
ATOM 818 C CA . LYS A 1 108 ? 7.103 -5.427 14.226 1.00 91.25 108 LYS A CA 1
ATOM 819 C C . LYS A 1 108 ? 5.656 -5.823 14.514 1.00 91.25 108 LYS A C 1
ATOM 821 O O . LYS A 1 108 ? 4.902 -5.012 15.048 1.00 91.25 108 LYS A O 1
ATOM 826 N N . TRP A 1 109 ? 5.276 -7.055 14.170 1.00 92.75 109 TRP A N 1
ATOM 827 C CA . TRP A 1 109 ? 3.891 -7.566 14.187 1.00 92.75 109 TRP A CA 1
ATOM 828 C C . TRP A 1 109 ? 3.135 -7.431 15.521 1.00 92.75 109 TRP A C 1
ATOM 830 O O . TRP A 1 109 ? 1.901 -7.437 15.573 1.00 92.75 109 TRP A O 1
ATOM 840 N N . GLU A 1 110 ? 3.858 -7.285 16.631 1.00 94.81 110 GLU A N 1
ATOM 841 C CA . GLU A 1 110 ? 3.249 -7.011 17.937 1.00 94.81 110 GLU A CA 1
ATOM 842 C C . GLU A 1 110 ? 2.647 -5.605 18.039 1.00 94.81 110 GLU A C 1
ATOM 844 O O . GLU A 1 110 ? 1.768 -5.365 18.863 1.00 94.81 110 GLU A O 1
ATOM 849 N N . ARG A 1 111 ? 3.113 -4.660 17.218 1.00 95.44 111 ARG A N 1
ATOM 850 C CA . ARG A 1 111 ? 2.760 -3.234 17.305 1.00 95.44 111 ARG A CA 1
ATOM 851 C C . ARG A 1 111 ? 2.289 -2.636 15.987 1.00 95.44 111 ARG A C 1
ATOM 853 O O . ARG A 1 111 ? 1.698 -1.556 15.997 1.00 95.44 111 ARG A O 1
ATOM 860 N N . GLU A 1 112 ? 2.575 -3.295 14.874 1.00 95.50 112 GLU A N 1
ATOM 861 C CA . GLU A 1 112 ? 2.395 -2.745 13.539 1.00 95.50 112 GLU A CA 1
ATOM 862 C C . GLU A 1 112 ? 1.730 -3.766 12.615 1.00 95.50 112 GLU A C 1
ATOM 864 O O . GLU A 1 112 ? 2.049 -4.953 12.662 1.00 95.50 112 GLU A O 1
ATOM 869 N N . ASP A 1 113 ? 0.841 -3.262 11.766 1.00 95.62 113 ASP A N 1
ATOM 870 C CA . ASP A 1 113 ? 0.338 -3.959 10.585 1.00 95.62 113 ASP A CA 1
ATOM 871 C C . ASP A 1 113 ? 1.018 -3.365 9.342 1.00 95.62 113 ASP A C 1
ATOM 873 O O . ASP A 1 113 ? 1.616 -2.281 9.389 1.00 95.62 113 ASP A O 1
ATOM 877 N N . MET A 1 114 ? 0.935 -4.061 8.210 1.00 95.19 114 MET A N 1
ATOM 878 C CA . MET A 1 114 ? 1.573 -3.626 6.968 1.00 95.19 114 MET A CA 1
ATOM 879 C C . MET A 1 114 ? 0.586 -3.495 5.818 1.00 95.19 114 MET A C 1
ATOM 881 O O . MET A 1 114 ? -0.350 -4.269 5.678 1.00 95.19 114 MET A O 1
ATOM 885 N N . ILE A 1 115 ? 0.846 -2.532 4.942 1.00 95.56 115 ILE A N 1
ATOM 886 C CA . ILE A 1 115 ? 0.140 -2.357 3.678 1.00 95.56 115 ILE A CA 1
ATOM 887 C C . ILE A 1 115 ? 1.161 -2.501 2.562 1.00 95.56 115 ILE A C 1
ATOM 889 O O . ILE A 1 115 ? 2.096 -1.706 2.469 1.00 95.56 115 ILE A O 1
ATOM 893 N N . PHE A 1 116 ? 0.983 -3.496 1.703 1.00 94.94 116 PHE A N 1
ATOM 894 C CA . PHE A 1 116 ? 1.732 -3.614 0.460 1.00 94.94 116 PHE A CA 1
ATOM 895 C C . PHE A 1 116 ? 0.925 -3.007 -0.681 1.00 94.94 116 PHE A C 1
ATOM 897 O O . PHE A 1 116 ? -0.261 -3.294 -0.836 1.00 94.94 116 PHE A O 1
ATOM 904 N N . VAL A 1 117 ? 1.577 -2.169 -1.479 1.00 96.38 117 VAL A N 1
ATOM 905 C CA . VAL A 1 117 ? 0.968 -1.489 -2.623 1.00 96.38 117 VAL A CA 1
ATOM 906 C C . VAL A 1 117 ? 1.810 -1.765 -3.857 1.00 96.38 117 VAL A C 1
ATOM 908 O O . VAL A 1 117 ? 3.024 -1.558 -3.824 1.00 96.38 117 VAL A O 1
ATOM 911 N N . GLN A 1 118 ? 1.171 -2.195 -4.944 1.00 95.88 118 GLN A N 1
ATOM 912 C CA . GLN A 1 118 ? 1.797 -2.377 -6.253 1.00 95.88 118 GLN A CA 1
ATOM 913 C C . GLN A 1 118 ? 0.949 -1.699 -7.324 1.00 95.88 118 GLN A C 1
ATOM 915 O O . GLN A 1 118 ? -0.205 -2.077 -7.517 1.00 95.88 118 GLN A O 1
ATOM 920 N N . VAL A 1 119 ? 1.523 -0.726 -8.030 1.00 95.94 119 VAL A N 1
ATOM 921 C CA . VAL A 1 119 ? 0.826 -0.031 -9.120 1.00 95.94 119 VAL A CA 1
ATOM 922 C C . VAL A 1 119 ? 0.851 -0.924 -10.365 1.00 95.94 119 VAL A C 1
ATOM 924 O O . VAL A 1 119 ? 1.932 -1.373 -10.754 1.00 95.94 119 VAL A O 1
ATOM 927 N N . PRO A 1 120 ? -0.306 -1.226 -10.973 1.00 95.19 120 PRO A N 1
ATOM 928 C CA . PRO A 1 120 ? -0.372 -2.092 -12.145 1.00 95.19 120 PRO A CA 1
ATOM 929 C C . PRO A 1 120 ? -0.030 -1.393 -13.466 1.00 95.19 120 PRO A C 1
ATOM 931 O O . PRO A 1 120 ? 0.290 -2.086 -14.431 1.00 95.19 120 PRO A O 1
ATOM 934 N N . ASP A 1 121 ? -0.124 -0.061 -13.538 1.00 93.31 121 ASP A N 1
ATOM 935 C CA . ASP A 1 121 ? 0.061 0.654 -14.799 1.00 93.31 121 ASP A CA 1
ATOM 936 C C . ASP A 1 121 ? 1.488 0.486 -15.340 1.00 93.31 121 ASP A C 1
ATOM 938 O O . ASP A 1 121 ? 2.485 0.711 -14.642 1.00 93.31 121 ASP A O 1
ATOM 942 N N . ARG A 1 122 ? 1.570 0.078 -16.609 1.00 91.56 122 ARG A N 1
ATOM 943 C CA . ARG A 1 122 ? 2.826 -0.175 -17.310 1.00 91.56 122 ARG A CA 1
ATOM 944 C C . ARG A 1 122 ? 3.633 1.087 -17.548 1.00 91.56 122 ARG A C 1
ATOM 946 O O . ARG A 1 122 ? 4.853 0.977 -17.653 1.00 91.56 122 ARG A O 1
ATOM 953 N N . GLU A 1 123 ? 3.003 2.257 -17.611 1.00 92.12 123 GLU A N 1
ATOM 954 C CA . GLU A 1 123 ? 3.728 3.517 -17.792 1.00 92.12 123 GLU A CA 1
ATOM 955 C C . GLU A 1 123 ? 4.692 3.807 -16.632 1.00 92.12 123 GLU A C 1
ATOM 957 O O . GLU A 1 123 ? 5.740 4.423 -16.827 1.00 92.12 123 GLU A O 1
ATOM 962 N N . TYR A 1 124 ? 4.387 3.280 -15.442 1.00 93.12 124 TYR A N 1
ATOM 963 C CA . TYR A 1 124 ? 5.195 3.452 -14.239 1.00 93.12 124 TYR A CA 1
ATOM 964 C C . TYR A 1 124 ? 6.177 2.305 -13.977 1.00 93.12 124 TYR A C 1
ATOM 966 O O . TYR A 1 124 ? 6.814 2.257 -12.920 1.00 93.12 124 TYR A O 1
ATOM 974 N N . TYR A 1 125 ? 6.348 1.361 -14.904 1.00 92.00 125 TYR A N 1
ATOM 975 C CA . TYR A 1 125 ? 7.343 0.301 -14.731 1.00 92.00 125 TYR A CA 1
ATOM 976 C C . TYR A 1 125 ? 8.761 0.890 -14.689 1.00 92.00 125 TYR A C 1
ATOM 978 O O . TYR A 1 125 ? 9.107 1.799 -15.440 1.00 92.00 125 TYR A O 1
ATOM 986 N N . GLY A 1 126 ? 9.589 0.390 -13.768 1.00 90.44 126 GLY A N 1
ATOM 987 C CA . GLY A 1 126 ? 10.910 0.968 -13.480 1.00 90.44 126 GLY A CA 1
ATOM 988 C C . GLY A 1 126 ? 10.890 2.194 -12.556 1.00 90.44 126 GLY A C 1
ATOM 989 O O . GLY A 1 126 ? 11.947 2.734 -12.229 1.00 90.44 126 GLY A O 1
ATOM 990 N N . TYR A 1 127 ? 9.717 2.633 -12.094 1.00 92.62 127 TYR A N 1
ATOM 991 C CA . TYR A 1 127 ? 9.622 3.680 -11.081 1.00 92.62 127 TYR A CA 1
ATOM 992 C C . TYR A 1 127 ? 9.764 3.087 -9.671 1.00 92.62 127 TYR A C 1
ATOM 994 O O . TYR A 1 127 ? 9.588 1.891 -9.422 1.00 92.62 127 TYR A O 1
ATOM 1002 N N . ILE A 1 128 ? 10.069 3.956 -8.716 1.00 91.38 128 ILE A N 1
ATOM 1003 C CA . ILE A 1 128 ? 10.076 3.696 -7.283 1.00 91.38 128 ILE A CA 1
ATOM 1004 C C . ILE A 1 128 ? 8.820 4.331 -6.695 1.00 91.38 128 ILE A C 1
ATOM 1006 O O . ILE A 1 128 ? 8.618 5.538 -6.819 1.00 91.38 128 ILE A O 1
ATOM 1010 N N . ALA A 1 129 ? 8.011 3.531 -6.001 1.00 92.81 129 ALA A N 1
ATOM 1011 C CA . ALA A 1 129 ? 6.885 4.028 -5.219 1.00 92.81 129 ALA A CA 1
ATOM 1012 C C . ALA A 1 129 ? 7.328 4.417 -3.803 1.00 92.81 129 ALA A C 1
ATOM 1014 O O . ALA A 1 129 ? 7.796 3.584 -3.016 1.00 92.81 129 ALA A O 1
ATOM 1015 N N . ARG A 1 130 ? 7.143 5.689 -3.448 1.00 93.44 130 ARG A N 1
ATOM 1016 C CA . ARG A 1 130 ? 7.370 6.206 -2.095 1.00 93.44 130 ARG A CA 1
ATOM 1017 C C . ARG A 1 130 ? 6.041 6.616 -1.467 1.00 93.44 130 ARG A C 1
ATOM 1019 O O . ARG A 1 130 ? 5.344 7.441 -2.049 1.00 93.44 130 ARG A O 1
ATOM 1026 N N . PRO A 1 131 ? 5.675 6.077 -0.296 1.00 95.25 131 PRO A N 1
ATOM 1027 C CA . PRO A 1 131 ? 4.473 6.519 0.388 1.00 95.25 131 PRO A CA 1
ATOM 1028 C C . PRO A 1 131 ? 4.678 7.929 0.941 1.00 95.25 131 PRO A C 1
ATOM 1030 O O . PRO A 1 131 ? 5.689 8.198 1.590 1.00 95.25 131 PRO A O 1
ATOM 1033 N N . VAL A 1 132 ? 3.720 8.811 0.666 1.00 95.75 132 VAL A N 1
ATOM 1034 C CA . VAL A 1 132 ? 3.719 10.207 1.122 1.00 95.75 132 VAL A CA 1
ATOM 1035 C C . VAL A 1 132 ? 2.765 10.378 2.294 1.00 95.75 132 VAL A C 1
ATOM 1037 O O . VAL A 1 132 ? 3.134 10.961 3.305 1.00 95.75 132 VAL A O 1
ATOM 1040 N N . SER A 1 133 ? 1.538 9.863 2.181 1.00 95.62 133 SER A N 1
ATOM 1041 C CA . SER A 1 133 ? 0.546 9.954 3.257 1.00 95.62 133 SER A CA 1
ATOM 1042 C C . SER A 1 133 ? -0.511 8.858 3.169 1.00 95.62 133 SER A C 1
ATOM 1044 O O . SER A 1 133 ? -0.686 8.213 2.130 1.00 95.62 133 SER A O 1
ATOM 1046 N N . LEU A 1 134 ? -1.221 8.668 4.281 1.00 96.31 134 LEU A N 1
ATOM 1047 C CA . LEU A 1 134 ? -2.346 7.755 4.417 1.00 96.31 134 LEU A CA 1
ATOM 1048 C C . LEU A 1 134 ? -3.472 8.473 5.161 1.00 96.31 134 LEU A C 1
ATOM 1050 O O . LEU A 1 134 ? -3.286 8.912 6.294 1.00 96.31 134 LEU A O 1
ATOM 1054 N N . LYS A 1 135 ? -4.636 8.631 4.534 1.00 95.38 135 LYS A N 1
ATOM 1055 C CA . LYS A 1 135 ? -5.738 9.436 5.084 1.00 95.38 135 LYS A CA 1
ATOM 1056 C C . LYS A 1 135 ? -7.045 8.662 5.061 1.00 95.38 135 LYS A C 1
ATOM 1058 O O . LYS A 1 135 ? -7.426 8.131 4.021 1.00 95.38 135 LYS A O 1
ATOM 1063 N N . LYS A 1 136 ? -7.767 8.632 6.183 1.00 92.88 136 LYS A N 1
ATOM 1064 C CA . LYS A 1 136 ? -9.160 8.169 6.203 1.00 92.88 136 LYS A CA 1
ATOM 1065 C C . LYS A 1 136 ? -10.044 9.272 5.651 1.00 92.88 136 LYS A C 1
ATOM 1067 O O . LYS A 1 136 ? -10.052 10.374 6.190 1.00 92.88 136 LYS A O 1
ATOM 1072 N N . GLN A 1 137 ? -10.796 8.971 4.603 1.00 90.81 137 GLN A N 1
ATOM 1073 C CA . GLN A 1 137 ? -11.816 9.843 4.037 1.00 90.81 137 GLN A CA 1
ATOM 1074 C C . GLN A 1 137 ? -13.184 9.279 4.414 1.00 90.81 137 GLN A C 1
ATOM 1076 O O . GLN A 1 137 ? -13.747 8.420 3.740 1.00 90.81 137 GLN A O 1
ATOM 1081 N N . GLY A 1 138 ? -13.723 9.754 5.537 1.00 86.69 138 GLY A N 1
ATOM 1082 C CA . GLY A 1 138 ? -14.948 9.198 6.111 1.00 86.69 138 GLY A CA 1
ATOM 1083 C C . GLY A 1 138 ? -14.718 7.823 6.737 1.00 86.69 138 GLY A C 1
ATOM 1084 O O . GLY A 1 138 ? -13.645 7.555 7.275 1.00 86.69 138 GLY A O 1
ATOM 1085 N N . LYS A 1 139 ? -15.747 6.969 6.708 1.00 85.62 139 LYS A N 1
ATOM 1086 C CA . LYS A 1 139 ? -15.707 5.635 7.335 1.00 85.62 139 LYS A CA 1
ATOM 1087 C C . LYS A 1 139 ? -15.214 4.528 6.402 1.00 85.62 139 LYS A C 1
ATOM 1089 O O . LYS A 1 139 ? -14.719 3.525 6.890 1.00 85.62 139 LYS A O 1
ATOM 1094 N N . GLU A 1 140 ? -15.339 4.720 5.092 1.00 92.69 140 GLU A N 1
ATOM 1095 C CA . GLU A 1 140 ? -15.239 3.626 4.115 1.00 92.69 140 GLU A CA 1
ATOM 1096 C C . GLU A 1 140 ? -14.028 3.727 3.189 1.00 92.69 140 GLU A C 1
ATOM 1098 O O . GLU A 1 140 ? -13.772 2.800 2.429 1.00 92.69 140 GLU A O 1
ATOM 1103 N N . VAL A 1 141 ? -13.287 4.839 3.195 1.00 95.06 141 VAL A N 1
ATOM 1104 C CA . VAL A 1 141 ? -12.181 5.052 2.253 1.00 95.06 141 VAL A CA 1
ATOM 1105 C C . VAL A 1 141 ? -10.896 5.365 2.999 1.00 95.06 141 VAL A C 1
ATOM 1107 O O . VAL A 1 141 ? -10.848 6.253 3.850 1.00 95.06 141 VAL A O 1
ATOM 1110 N N . VAL A 1 142 ? -9.831 4.662 2.626 1.00 96.19 142 VAL A N 1
ATOM 1111 C CA . VAL A 1 142 ? -8.457 4.983 3.011 1.00 96.19 142 VAL A CA 1
ATOM 1112 C C . VAL A 1 142 ? -7.696 5.381 1.751 1.00 96.19 142 VAL A C 1
ATOM 1114 O O . VAL A 1 142 ? -7.474 4.558 0.863 1.00 96.19 142 VAL A O 1
ATOM 1117 N N . GLN A 1 143 ? -7.307 6.651 1.662 1.00 96.75 143 GLN A N 1
ATOM 1118 C CA . GLN A 1 143 ? -6.491 7.162 0.568 1.00 96.75 143 GLN A CA 1
ATOM 1119 C C . GLN A 1 143 ? -5.005 6.982 0.886 1.00 96.75 143 GLN A C 1
ATOM 1121 O O . GLN A 1 143 ? -4.520 7.492 1.895 1.00 96.75 143 GLN A O 1
ATOM 1126 N N . ILE A 1 144 ? -4.291 6.295 -0.001 1.00 97.62 144 ILE A N 1
ATOM 1127 C CA . ILE A 1 144 ? -2.836 6.151 -0.011 1.00 97.62 144 ILE A CA 1
ATOM 1128 C C . ILE A 1 144 ? -2.286 7.103 -1.071 1.00 97.62 144 ILE A C 1
ATOM 1130 O O . ILE A 1 144 ? -2.561 6.923 -2.256 1.00 97.62 144 ILE A O 1
ATOM 1134 N N . THR A 1 145 ? -1.489 8.087 -0.671 1.00 97.50 145 THR A N 1
ATOM 1135 C CA . THR A 1 145 ? -0.798 8.965 -1.622 1.00 97.50 145 THR A CA 1
ATOM 1136 C C . THR A 1 145 ? 0.625 8.465 -1.826 1.00 97.50 145 THR A C 1
ATOM 1138 O O . THR A 1 145 ? 1.381 8.328 -0.859 1.00 97.50 145 THR A O 1
ATOM 1141 N N . LEU A 1 146 ? 0.997 8.206 -3.077 1.00 97.25 146 LEU A N 1
ATOM 1142 C CA . LEU A 1 146 ? 2.330 7.782 -3.486 1.00 97.25 146 LEU A CA 1
ATOM 1143 C C . LEU A 1 146 ? 3.016 8.864 -4.320 1.00 97.25 146 LEU A C 1
ATOM 1145 O O . LEU A 1 146 ? 2.391 9.539 -5.133 1.00 97.25 146 LEU A O 1
ATOM 1149 N N . LYS A 1 147 ? 4.332 8.959 -4.171 1.00 95.94 147 LYS A N 1
ATOM 1150 C CA . LYS A 1 147 ? 5.223 9.636 -5.105 1.00 95.94 147 LYS A CA 1
ATOM 1151 C C . LYS A 1 147 ? 5.921 8.582 -5.957 1.00 95.94 147 LYS A C 1
ATOM 1153 O O . LYS A 1 147 ? 6.487 7.632 -5.409 1.00 95.94 147 LYS A O 1
ATOM 1158 N N . LEU A 1 148 ? 5.863 8.742 -7.276 1.00 94.44 148 LEU A N 1
ATOM 1159 C CA . LEU A 1 148 ? 6.504 7.854 -8.243 1.00 94.44 148 LEU A CA 1
ATOM 1160 C C . LEU A 1 148 ? 7.722 8.564 -8.835 1.00 94.44 148 LEU A C 1
ATOM 1162 O O . LEU A 1 148 ? 7.600 9.625 -9.437 1.00 94.44 148 LEU A O 1
ATOM 1166 N N . GLU A 1 149 ? 8.904 7.984 -8.655 1.00 92.25 149 GLU A N 1
ATOM 1167 C CA . GLU A 1 149 ? 10.168 8.548 -9.142 1.00 92.25 149 GLU A CA 1
ATOM 1168 C C . GLU A 1 149 ? 10.874 7.530 -10.032 1.00 92.25 149 GLU A C 1
ATOM 1170 O O . GLU A 1 149 ? 10.945 6.358 -9.668 1.00 92.25 149 GLU A O 1
ATOM 1175 N N . LYS A 1 150 ? 11.428 7.947 -11.175 1.00 87.50 150 LYS A N 1
ATOM 1176 C CA . LYS A 1 150 ? 12.271 7.050 -11.977 1.00 87.50 150 LYS A CA 1
ATOM 1177 C C . LYS A 1 150 ? 13.482 6.621 -11.149 1.00 87.50 150 LYS A C 1
ATOM 1179 O O . LYS A 1 150 ? 14.143 7.460 -10.542 1.00 87.50 150 LYS A O 1
ATOM 1184 N N . GLY A 1 151 ? 13.737 5.317 -11.095 1.00 74.50 151 GLY A N 1
ATOM 1185 C CA . GLY A 1 151 ? 14.892 4.763 -10.402 1.00 74.50 151 GLY A CA 1
ATOM 1186 C C . GLY A 1 151 ? 15.878 4.173 -11.395 1.00 74.50 151 GLY A C 1
ATOM 1187 O O . GLY A 1 151 ? 15.557 3.182 -12.040 1.00 74.50 1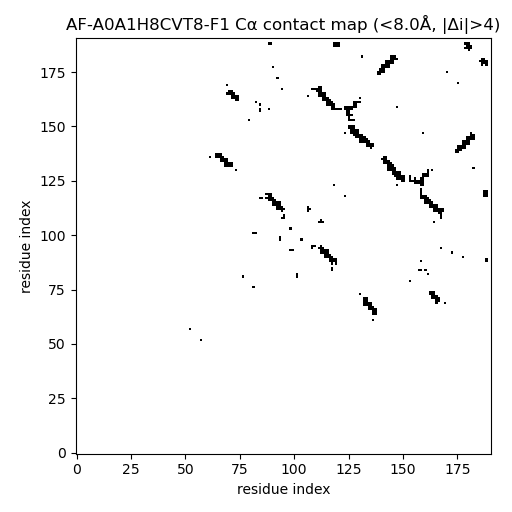51 GLY A O 1
ATOM 1188 N N . ASP A 1 152 ? 17.094 4.714 -11.456 1.00 69.56 152 ASP A N 1
ATOM 1189 C CA . ASP A 1 152 ? 18.137 4.242 -12.385 1.00 69.56 152 ASP A CA 1
ATOM 1190 C C . ASP A 1 152 ? 18.552 2.778 -12.136 1.00 69.56 152 ASP A C 1
ATOM 1192 O O . ASP A 1 152 ? 19.034 2.088 -13.031 1.00 69.56 152 ASP A O 1
ATOM 1196 N N . TRP A 1 153 ? 18.325 2.283 -10.916 1.00 66.62 153 TRP A N 1
ATOM 1197 C CA . TRP A 1 153 ? 18.715 0.945 -10.453 1.00 66.62 153 TRP A CA 1
ATOM 1198 C C . TRP A 1 153 ? 17.562 -0.064 -10.427 1.00 66.62 153 TRP A C 1
ATOM 1200 O O . TRP A 1 153 ? 17.757 -1.232 -10.082 1.00 66.62 153 TRP A O 1
ATOM 1210 N N . VAL A 1 154 ? 16.340 0.374 -10.732 1.00 66.62 154 VAL A N 1
ATOM 1211 C CA . VAL A 1 154 ? 15.183 -0.518 -10.776 1.00 66.62 154 VAL A CA 1
ATOM 1212 C C . VAL A 1 154 ? 15.154 -1.156 -12.153 1.00 66.62 154 VAL A C 1
ATOM 1214 O O . VAL A 1 154 ? 15.165 -0.457 -13.162 1.00 66.62 154 VAL A O 1
ATOM 1217 N N . ALA A 1 155 ? 15.095 -2.490 -12.212 1.00 64.88 155 ALA A N 1
ATOM 1218 C CA . ALA A 1 155 ? 14.865 -3.169 -13.479 1.00 64.88 155 ALA A CA 1
ATOM 1219 C C . ALA A 1 155 ? 13.636 -2.545 -14.155 1.00 64.88 155 ALA A C 1
ATOM 1221 O O . ALA A 1 155 ? 12.533 -2.594 -13.605 1.00 64.88 155 ALA A O 1
ATOM 1222 N N . THR A 1 156 ? 13.830 -1.989 -15.354 1.00 67.56 156 THR A N 1
ATOM 1223 C CA . THR A 1 156 ? 12.845 -1.192 -16.116 1.00 67.56 156 THR A CA 1
ATOM 1224 C C . THR A 1 156 ? 11.549 -1.938 -16.455 1.00 67.56 156 THR A C 1
ATOM 1226 O O . THR A 1 156 ? 10.652 -1.391 -17.083 1.00 67.56 156 THR A O 1
ATOM 1229 N N . LYS A 1 157 ? 11.439 -3.204 -16.046 1.00 81.81 157 LYS A N 1
ATOM 1230 C CA . LYS A 1 157 ? 10.346 -4.126 -16.354 1.00 81.81 157 LYS A CA 1
ATOM 1231 C C . LYS A 1 157 ? 9.504 -4.517 -15.141 1.00 81.81 157 LYS A C 1
ATOM 1233 O O . LYS A 1 157 ? 8.623 -5.360 -15.287 1.00 81.81 157 LYS A O 1
ATOM 1238 N N . LEU A 1 158 ? 9.781 -3.976 -13.955 1.00 89.81 158 LEU A N 1
ATOM 1239 C CA . LEU A 1 158 ? 9.007 -4.299 -12.759 1.00 89.81 158 LEU A CA 1
ATOM 1240 C C . LEU A 1 158 ? 8.025 -3.177 -12.403 1.00 89.81 158 LEU A C 1
ATOM 1242 O O . LEU A 1 158 ? 8.410 -2.007 -12.468 1.00 89.81 158 LEU A O 1
ATOM 1246 N N . PRO A 1 159 ? 6.803 -3.523 -11.954 1.00 93.00 159 PRO A N 1
ATOM 1247 C CA . PRO A 1 159 ? 5.862 -2.538 -11.440 1.00 93.00 159 PRO A CA 1
ATOM 1248 C C . PRO A 1 159 ? 6.426 -1.878 -10.176 1.00 93.0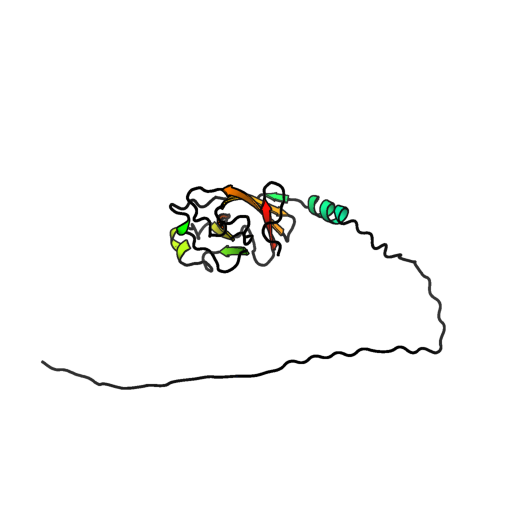0 159 PRO A C 1
ATOM 1250 O O . PRO A 1 159 ? 7.110 -2.561 -9.389 1.00 93.00 159 PRO A O 1
ATOM 1253 N N . PRO A 1 160 ? 6.141 -0.584 -9.951 1.00 93.50 160 PRO A N 1
ATOM 1254 C CA . PRO A 1 160 ? 6.573 0.114 -8.758 1.00 93.50 160 PRO A CA 1
ATOM 1255 C C . PRO A 1 160 ? 5.745 -0.393 -7.574 1.00 93.50 160 PRO A C 1
ATOM 1257 O O . PRO A 1 160 ? 4.524 -0.570 -7.649 1.00 93.50 160 PRO A O 1
ATOM 1260 N N . ARG A 1 161 ? 6.424 -0.658 -6.461 1.00 93.62 161 ARG A N 1
ATOM 1261 C CA . ARG A 1 161 ? 5.792 -1.224 -5.269 1.00 93.62 161 ARG A CA 1
ATOM 1262 C C . ARG A 1 161 ? 6.451 -0.752 -3.990 1.00 93.62 161 ARG A C 1
ATOM 1264 O O . ARG A 1 161 ? 7.617 -0.357 -3.987 1.00 93.62 161 ARG A O 1
ATOM 1271 N N . THR A 1 162 ? 5.692 -0.780 -2.904 1.00 92.81 162 THR A N 1
ATOM 1272 C CA . THR A 1 162 ? 6.149 -0.305 -1.600 1.00 92.81 162 THR A CA 1
ATOM 1273 C C . THR A 1 162 ? 5.412 -0.994 -0.460 1.00 92.81 162 THR A C 1
ATOM 1275 O O . THR A 1 162 ? 4.347 -1.578 -0.663 1.00 92.81 162 THR A O 1
ATOM 1278 N N . ILE A 1 163 ? 5.988 -0.915 0.740 1.00 93.31 163 ILE A N 1
ATOM 1279 C CA . ILE A 1 163 ? 5.362 -1.377 1.980 1.00 93.31 163 ILE A CA 1
ATOM 1280 C C . ILE A 1 163 ? 5.300 -0.217 2.968 1.00 93.31 163 ILE A C 1
ATOM 1282 O O . ILE A 1 163 ? 6.279 0.503 3.189 1.00 93.31 163 ILE A O 1
ATOM 1286 N N . ILE A 1 164 ? 4.128 -0.059 3.566 1.00 94.69 164 ILE A N 1
ATOM 1287 C CA . ILE A 1 164 ? 3.805 0.959 4.555 1.00 94.69 164 ILE A CA 1
ATOM 1288 C C . ILE A 1 164 ? 3.528 0.238 5.869 1.00 94.69 164 ILE A C 1
ATOM 1290 O O . ILE A 1 164 ? 2.681 -0.649 5.907 1.00 94.69 164 ILE A O 1
ATOM 1294 N N . SER A 1 165 ? 4.224 0.615 6.935 1.00 94.94 165 SER A N 1
ATOM 1295 C CA . SER A 1 165 ? 3.893 0.185 8.291 1.00 94.94 165 SER A CA 1
ATOM 1296 C C . SER A 1 165 ? 2.910 1.178 8.913 1.00 94.94 165 SER A C 1
ATOM 1298 O O . SER A 1 165 ? 3.075 2.399 8.790 1.00 94.94 165 SER A O 1
ATOM 1300 N N . VAL A 1 166 ? 1.876 0.646 9.558 1.00 95.62 166 VAL A N 1
ATOM 1301 C CA . VAL A 1 166 ? 0.844 1.390 10.286 1.00 95.62 166 VAL A CA 1
ATOM 1302 C C . VAL A 1 166 ? 0.691 0.807 11.685 1.00 95.62 166 VAL A C 1
ATOM 1304 O O . VAL A 1 166 ? 1.034 -0.347 11.926 1.00 95.62 166 VAL A O 1
ATOM 1307 N N . ALA A 1 167 ? 0.158 1.587 12.625 1.00 95.81 167 ALA A N 1
ATOM 1308 C CA . ALA A 1 167 ? -0.139 1.060 13.955 1.00 95.81 167 ALA A CA 1
ATOM 1309 C C . ALA A 1 167 ? -1.124 -0.118 13.862 1.00 95.81 167 ALA A C 1
ATOM 1311 O O . ALA A 1 167 ? -2.089 -0.062 13.090 1.00 95.81 167 ALA A O 1
ATOM 1312 N N . LYS A 1 168 ? -0.885 -1.162 14.659 1.00 95.88 168 LYS A N 1
ATOM 1313 C CA . LYS A 1 168 ? -1.730 -2.356 14.686 1.00 95.88 168 LYS A CA 1
ATOM 1314 C C . LYS A 1 168 ? -3.189 -1.999 14.970 1.00 95.88 168 LYS A C 1
ATOM 1316 O O . LYS A 1 168 ? -3.470 -1.216 15.878 1.00 95.88 168 LYS A O 1
ATOM 1321 N N . GLY A 1 169 ? -4.111 -2.539 14.178 1.00 94.06 169 GLY A N 1
ATOM 1322 C CA . GLY A 1 169 ? -5.551 -2.298 14.298 1.00 94.06 169 GLY A CA 1
ATOM 1323 C C . GLY A 1 169 ? -5.998 -0.875 13.942 1.00 94.06 169 GLY A C 1
ATOM 1324 O O . GLY A 1 169 ? -7.155 -0.522 14.159 1.00 94.06 169 GLY A O 1
ATOM 1325 N N . SER A 1 170 ? -5.118 -0.032 13.388 1.00 93.69 170 SER A N 1
ATOM 1326 C CA . SER A 1 170 ? -5.483 1.340 12.995 1.00 93.69 170 SER A CA 1
ATOM 1327 C C . SER A 1 170 ? -6.430 1.396 11.794 1.00 93.69 170 SER A C 1
ATOM 1329 O O . SER A 1 170 ? -7.116 2.404 11.590 1.00 93.69 170 SER A O 1
ATOM 1331 N N . ILE A 1 171 ? -6.496 0.325 11.003 1.00 94.88 171 ILE A N 1
ATOM 1332 C CA . ILE A 1 171 ? -7.385 0.156 9.856 1.00 94.88 171 ILE A CA 1
ATOM 1333 C C . ILE A 1 171 ? -8.068 -1.196 10.010 1.00 94.88 171 ILE A C 1
ATOM 1335 O O . ILE A 1 171 ? -7.405 -2.194 10.260 1.00 94.88 171 ILE A O 1
ATOM 1339 N N . ASP A 1 172 ? -9.383 -1.225 9.824 1.00 94.50 172 ASP A N 1
ATOM 1340 C CA . ASP A 1 172 ? -10.100 -2.476 9.620 1.00 94.50 172 ASP A CA 1
ATOM 1341 C C . ASP A 1 172 ? -10.206 -2.717 8.104 1.00 94.50 172 ASP A C 1
ATOM 1343 O O . ASP A 1 172 ? -10.982 -2.033 7.431 1.00 94.50 172 ASP A O 1
ATOM 1347 N N . PRO A 1 173 ? -9.420 -3.648 7.534 1.00 93.12 173 PRO A N 1
ATOM 1348 C CA . PRO A 1 173 ? -9.380 -3.867 6.091 1.00 93.12 173 PRO A CA 1
ATOM 1349 C C . PRO A 1 173 ? -10.699 -4.412 5.530 1.00 93.12 173 PRO A C 1
ATOM 1351 O O . PRO A 1 173 ? -10.894 -4.371 4.319 1.00 93.12 173 PRO A O 1
ATOM 1354 N N . LYS A 1 174 ? -11.615 -4.908 6.375 1.00 94.06 174 LYS A N 1
ATOM 1355 C CA . LYS A 1 174 ? -12.921 -5.427 5.942 1.00 94.06 174 LYS A CA 1
ATOM 1356 C C . LYS A 1 174 ? -13.962 -4.327 5.746 1.00 94.06 174 LYS A C 1
ATOM 1358 O O . LYS A 1 174 ? -14.932 -4.542 5.024 1.00 94.06 174 LYS A O 1
ATOM 1363 N N . SER A 1 175 ? -13.776 -3.165 6.372 1.00 93.69 175 SER A N 1
ATOM 1364 C CA . SER A 1 175 ? -14.719 -2.040 6.307 1.00 93.69 175 SER A CA 1
ATOM 1365 C C . SER A 1 175 ? -14.248 -0.879 5.434 1.00 93.69 175 SER A C 1
ATOM 1367 O O . SER A 1 175 ? -15.000 0.077 5.242 1.00 93.69 175 SER A O 1
ATOM 1369 N N . VAL A 1 176 ? -13.037 -0.952 4.869 1.00 94.94 176 VAL A N 1
ATOM 1370 C CA . VAL A 1 176 ? -12.482 0.121 4.036 1.00 94.94 176 VAL A CA 1
ATOM 1371 C C . VAL A 1 176 ? -12.166 -0.332 2.617 1.00 94.94 176 VAL A C 1
ATOM 1373 O O . VAL A 1 176 ? -11.767 -1.462 2.356 1.00 94.94 176 VAL A O 1
ATOM 1376 N N . LYS A 1 177 ? -12.278 0.612 1.688 1.00 95.12 177 LYS A N 1
ATOM 1377 C CA . LYS A 1 177 ? -11.752 0.533 0.330 1.00 95.12 177 LYS A CA 1
ATOM 1378 C C . LYS A 1 177 ? -10.497 1.386 0.249 1.00 95.12 177 LYS A C 1
ATOM 1380 O O . LYS A 1 177 ? -10.492 2.551 0.658 1.00 95.12 177 LYS A O 1
ATOM 1385 N N . PHE A 1 178 ? -9.435 0.818 -0.305 1.00 96.25 178 PHE A N 1
ATOM 1386 C CA . PHE A 1 178 ? -8.216 1.568 -0.562 1.00 96.25 178 PHE A CA 1
ATOM 1387 C C . PHE A 1 178 ? -8.330 2.328 -1.881 1.00 96.25 178 PHE A C 1
ATOM 1389 O O . PHE A 1 178 ? -8.699 1.764 -2.910 1.00 96.25 178 PHE A O 1
ATOM 1396 N N . ARG A 1 179 ? -7.977 3.611 -1.852 1.00 96.00 179 ARG A N 1
ATOM 1397 C CA . ARG A 1 179 ? -7.792 4.446 -3.039 1.00 96.00 179 ARG A CA 1
ATOM 1398 C C . ARG A 1 179 ? -6.328 4.845 -3.101 1.00 96.00 179 ARG A C 1
ATOM 1400 O O . ARG A 1 179 ? -5.836 5.436 -2.148 1.00 96.00 179 ARG A O 1
ATOM 1407 N N . VAL A 1 180 ? -5.637 4.554 -4.196 1.00 97.50 180 VAL A N 1
ATOM 1408 C CA . VAL A 1 180 ? -4.220 4.917 -4.338 1.00 97.50 180 VAL A CA 1
ATOM 1409 C C . VAL A 1 180 ? -4.089 6.021 -5.369 1.00 97.50 180 VAL A C 1
ATOM 1411 O O . VAL A 1 180 ? -4.595 5.883 -6.482 1.00 97.50 180 VAL A O 1
ATOM 1414 N N . THR A 1 181 ? -3.444 7.119 -4.990 1.00 97.25 181 THR A N 1
ATOM 1415 C CA . THR A 1 181 ? -3.271 8.278 -5.865 1.00 97.25 181 THR A CA 1
ATOM 1416 C C . THR A 1 181 ? -1.843 8.793 -5.883 1.00 97.25 181 THR A C 1
ATOM 1418 O O . THR A 1 181 ? -1.083 8.562 -4.943 1.00 97.25 181 THR A O 1
ATOM 1421 N N . THR A 1 182 ? -1.490 9.545 -6.921 1.00 96.94 182 THR A N 1
ATOM 1422 C CA . THR A 1 182 ? -0.301 10.406 -6.901 1.00 96.94 182 THR A CA 1
ATOM 1423 C C . THR A 1 182 ? -0.538 11.654 -6.041 1.00 96.94 182 THR A C 1
ATOM 1425 O O . THR A 1 182 ? -1.659 11.918 -5.588 1.00 96.94 182 THR A O 1
ATOM 1428 N N . GLU A 1 183 ? 0.506 12.459 -5.836 1.00 94.25 183 GLU A N 1
ATOM 1429 C CA . GLU A 1 183 ? 0.408 13.780 -5.194 1.00 94.25 183 GLU A CA 1
ATOM 1430 C C . GLU A 1 183 ? -0.484 14.764 -5.976 1.00 94.25 183 GLU A C 1
ATOM 1432 O O . GLU A 1 183 ? -1.115 15.625 -5.366 1.00 94.25 183 GLU A O 1
ATOM 1437 N N . SER A 1 184 ? -0.602 14.608 -7.301 1.00 93.75 184 SER A N 1
ATOM 1438 C CA . SER A 1 184 ? -1.510 15.403 -8.144 1.00 93.75 184 SER A CA 1
ATOM 1439 C C . SER A 1 184 ? -2.963 14.905 -8.118 1.00 93.75 184 SER A C 1
ATOM 1441 O O . SER A 1 184 ? -3.845 15.548 -8.685 1.00 93.75 184 SER A O 1
ATOM 1443 N N . GLY A 1 185 ? -3.236 13.782 -7.442 1.00 93.19 185 GLY A N 1
ATOM 1444 C CA . GLY A 1 185 ? -4.574 13.201 -7.308 1.00 93.19 185 GLY A CA 1
ATOM 1445 C C . GLY A 1 185 ? -4.973 12.225 -8.420 1.00 93.19 185 GLY A C 1
ATOM 1446 O O . GLY A 1 185 ? -6.114 11.752 -8.423 1.00 93.19 185 GLY A O 1
ATOM 1447 N N . GLU A 1 186 ? -4.057 11.893 -9.329 1.00 95.12 186 GLU A N 1
ATOM 1448 C CA . GLU A 1 186 ? -4.238 10.845 -10.339 1.00 95.12 186 GLU A CA 1
ATOM 1449 C C . GLU A 1 186 ? -4.502 9.492 -9.670 1.00 95.12 186 GLU A C 1
ATOM 1451 O O . GLU A 1 186 ? -3.869 9.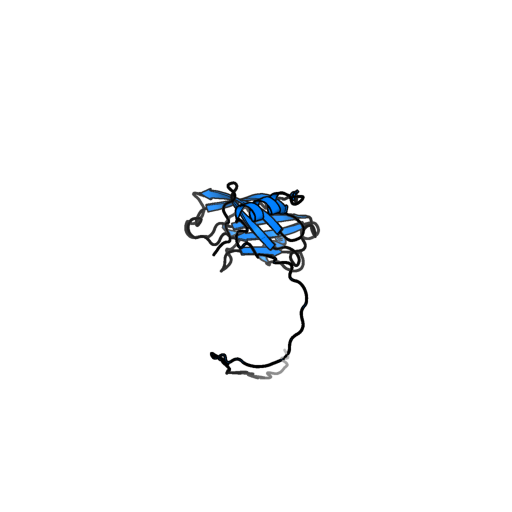174 -8.666 1.00 95.12 186 GLU A O 1
ATOM 1456 N N . ASN A 1 187 ? -5.443 8.701 -10.191 1.00 95.38 187 ASN A N 1
ATOM 1457 C CA . ASN A 1 187 ? -5.773 7.388 -9.638 1.00 95.38 187 ASN A CA 1
ATOM 1458 C C . ASN A 1 187 ? -4.861 6.305 -10.228 1.00 95.38 187 ASN A C 1
ATOM 1460 O O . ASN A 1 187 ? -4.914 6.056 -11.424 1.00 95.38 187 ASN A O 1
ATOM 1464 N N . LEU A 1 188 ? -4.112 5.616 -9.367 1.00 95.00 188 LEU A N 1
ATOM 1465 C CA . LEU A 1 188 ? -3.118 4.610 -9.753 1.00 95.00 188 LEU A CA 1
ATOM 1466 C C . LEU A 1 188 ? -3.665 3.172 -9.802 1.00 95.00 188 LEU A C 1
ATOM 1468 O O . LEU A 1 188 ? -2.904 2.244 -10.054 1.00 95.00 188 LEU A O 1
ATOM 1472 N N . MET A 1 189 ? -4.949 2.959 -9.499 1.00 91.06 189 MET A N 1
ATOM 1473 C CA . MET A 1 189 ? -5.570 1.622 -9.413 1.00 91.06 189 MET A CA 1
ATOM 1474 C C . MET A 1 189 ? -6.784 1.461 -10.336 1.00 91.06 189 MET A C 1
ATOM 1476 O O . MET A 1 189 ? -7.548 0.511 -10.180 1.00 91.06 189 MET A O 1
ATOM 1480 N N . ALA A 1 190 ? -7.011 2.404 -11.252 1.00 71.38 190 ALA A N 1
ATOM 1481 C CA . ALA A 1 190 ? -8.104 2.319 -12.212 1.00 71.38 190 ALA A CA 1
ATOM 1482 C C . ALA A 1 190 ? -7.697 1.445 -13.410 1.00 71.38 190 ALA A C 1
ATOM 1484 O O . ALA A 1 190 ? -6.719 1.744 -14.090 1.00 71.38 190 ALA A O 1
ATOM 1485 N N . HIS A 1 191 ? -8.477 0.396 -13.666 1.00 49.44 191 HIS A N 1
ATOM 1486 C CA . HIS A 1 191 ? -8.528 -0.324 -14.937 1.00 49.44 191 HIS A CA 1
ATOM 1487 C C . HIS A 1 191 ? -9.968 -0.329 -15.434 1.00 49.44 191 HIS A C 1
ATOM 1489 O O . HIS A 1 191 ? -10.866 -0.555 -14.588 1.00 49.44 191 HIS A O 1
#

Organism: NCBI:txid1173111

Foldseek 3Di:
DDDDDDDDDDDDDDDDDDDDDDDDDDDDDDDDDDDDDDDDDDDDDDPPPPPCPPPVVVVVVLVPFPKDWFDKDFQDDPDPPLDPDDPAFDKDKAAPVRDDPSCPVRDPRVWKIKIKGWQRDLVLQQWAWDWDTWMDRHFAEIETETATGRDPPHDSHGTHMGMMIGTPPPDDPVRYDYFYAYPVRHTRHDD

Mean predicted aligned error: 16.84 Å

Secondary structure (DSSP, 8-state):
------------------------------------------------------HHHHHHHHTTS-EEEPPEEEPP-S-GGGSPPPSS-EEEEE-SSS--GGGTTT--TTTEEEEEEE---GGGTTEEEEEEEEEEETTTEEEEEEEEEE-TTS-TTSPPEEEEEEETTSS-TTT-EEEEEETT--BSS--

Solvent-accessible surface area (backbone atoms only — not comparable to full-atom values): 12559 Å² total; per-residue (Å²): 143,88,89,82,82,81,91,79,91,78,90,81,89,82,87,83,86,86,82,84,87,80,89,79,87,81,88,85,85,86,82,87,86,87,88,87,86,84,92,81,91,80,84,84,80,87,76,79,83,72,91,69,82,50,70,65,60,60,56,55,57,62,71,70,40,76,66,46,78,50,75,71,41,80,63,84,68,98,46,82,73,74,58,72,85,65,100,63,52,51,77,46,78,30,43,72,91,49,64,64,78,86,43,65,91,74,56,59,49,94,57,27,25,39,37,40,40,32,40,58,53,70,90,46,31,14,26,42,42,39,84,72,51,38,33,33,52,52,84,45,32,37,38,38,30,32,46,77,42,84,36,95,84,42,64,66,83,39,60,19,47,42,50,39,35,32,53,52,81,75,66,62,77,91,61,41,45,81,42,46,22,37,86,89,64,50,70,53,74,79,131

Sequence (191 aa):
MMKYFASLAGALLFIFVFTACSSSGSAIQSQSKTSGSGNQRQDSPNIQVNKNVNKQTLLSAINKSKSSEIPIKRVLYTSYYSIPPRPAGGVWYYTKDDHAGNLEGVAKWEREDMIFVQVPDREYYGYIARPVSLKKQGKEVVQITLKLEKGDWVATKLPPRTIISVAKGSIDPKSVKFRVTTESGENLMAH

pLDDT: mean 74.26, std 22.88, range [26.98, 97.62]

Radius of gyration: 27.83 Å; Cα contacts (8 Å, |Δi|>4): 262; chains: 1; bounding box: 86×76×43 Å